Protein AF-A0A4T0BDP3-F1 (afdb_monomer_lite)

Organism: Aureobasidium pullulans (NCBI:txid5580)

Radius of gyration: 16.74 Å; chains: 1; bounding box: 42×41×44 Å

Foldseek 3Di:
DPPQLLDPVPPQPPAPQSVVLVLLVVLLVVLQVCVVVVHDPCLALHDLFCVLLVPLDDDDPPDSSHQLSSLSVVLNVQVLADSLLSNLLSLQSSLVSQCSNPVDPVSVVLHQPQLDADPLSRNAHARSSLSSDSFNLVSSVRRVDPDRHNLVRLFSSFKDLVPVDDPVQQWDQDPVRGTHGHPVSSVSSSDSVSIEGEPVSCVVDPPCPPRGHYD

InterPro domains:
  IPR021833 Protein of unknown function DUF3425 [PF11905] (96-199)

Sequence (215 aa):
MVQTAWMAEYEIPESPSRWASASFIGIRHRARLMIANEAPLESIIGPTSLHRLLDDRVRDPDLQWNVSDWAQDFMSNFPRMNISDKVACWAILWKVLRWQTFQSRATFEQVPGWCRPSPSEMFCPHMPIIICLAWPKLRRFFVEQASNADWVQAVMGSISVSWPYGEETVFKTEANGALAMSDAFEAWINDGSNWSLSAASARAMIGIEGRARVR

Structure (mmCIF, N/CA/C/O backbone):
data_AF-A0A4T0BDP3-F1
#
_entry.id   AF-A0A4T0BDP3-F1
#
loop_
_atom_site.group_PDB
_atom_site.id
_atom_site.type_symbol
_atom_site.label_atom_id
_atom_site.label_alt_id
_atom_site.label_comp_id
_atom_site.label_asym_id
_atom_site.label_entity_id
_atom_site.label_seq_id
_atom_site.pdbx_PDB_ins_code
_atom_site.Cartn_x
_atom_site.Cartn_y
_atom_site.Cartn_z
_atom_site.occupancy
_atom_site.B_iso_or_equiv
_atom_site.auth_seq_id
_atom_site.auth_comp_id
_atom_site.auth_asym_id
_atom_site.auth_atom_id
_atom_site.pdbx_PDB_model_num
ATOM 1 N N . MET A 1 1 ? 8.046 -24.898 7.102 1.00 33.62 1 MET A N 1
ATOM 2 C CA . MET A 1 1 ? 8.711 -23.583 7.192 1.00 33.62 1 MET A CA 1
ATOM 3 C C . MET A 1 1 ? 8.900 -23.086 5.764 1.00 33.62 1 MET A C 1
ATOM 5 O O . MET A 1 1 ? 9.788 -23.573 5.080 1.00 33.62 1 MET A O 1
ATOM 9 N N . VAL A 1 2 ? 7.992 -22.253 5.244 1.00 32.88 2 VAL A N 1
ATOM 10 C CA . VAL A 1 2 ? 8.165 -21.678 3.898 1.00 32.88 2 VAL A CA 1
ATOM 11 C C . VAL A 1 2 ? 9.148 -20.529 4.063 1.00 32.88 2 VAL A C 1
ATOM 13 O O . VAL A 1 2 ? 8.768 -19.436 4.471 1.00 32.88 2 VAL A O 1
ATOM 16 N N . GLN A 1 3 ? 10.431 -20.816 3.853 1.00 36.06 3 GLN A N 1
ATOM 17 C CA . GLN A 1 3 ? 11.479 -19.807 3.841 1.00 36.06 3 GLN A CA 1
ATOM 18 C C . GLN A 1 3 ? 11.089 -18.757 2.805 1.00 36.06 3 GLN A C 1
ATOM 20 O O . GLN A 1 3 ? 10.974 -19.042 1.613 1.00 36.06 3 GLN A O 1
ATOM 25 N N . THR A 1 4 ? 10.790 -17.549 3.268 1.00 43.88 4 THR A N 1
ATOM 26 C CA . THR A 1 4 ? 10.399 -16.470 2.379 1.00 43.88 4 THR A CA 1
ATOM 27 C C . THR A 1 4 ? 11.605 -15.965 1.614 1.00 43.88 4 THR A C 1
ATOM 29 O O . THR A 1 4 ? 12.267 -15.040 2.067 1.00 43.88 4 THR A O 1
ATOM 32 N N . ALA A 1 5 ? 11.828 -16.544 0.432 1.00 41.41 5 ALA A N 1
ATOM 33 C CA . ALA A 1 5 ? 12.779 -16.100 -0.593 1.00 41.41 5 ALA A CA 1
ATOM 34 C C . ALA A 1 5 ? 12.513 -14.666 -1.119 1.00 41.41 5 ALA A C 1
ATOM 36 O O . ALA A 1 5 ? 13.229 -14.161 -1.970 1.00 41.41 5 ALA A O 1
ATOM 37 N N . TRP A 1 6 ? 11.500 -13.992 -0.571 1.00 50.38 6 TRP A N 1
ATOM 38 C CA . TRP A 1 6 ? 10.974 -12.690 -0.976 1.00 50.38 6 TRP A CA 1
ATOM 39 C C . TRP A 1 6 ? 11.913 -11.508 -0.799 1.00 50.38 6 TRP A C 1
ATOM 41 O O . TRP A 1 6 ? 11.739 -10.485 -1.444 1.00 50.38 6 TRP A O 1
ATOM 51 N N . MET A 1 7 ? 12.857 -11.604 0.125 1.00 50.94 7 MET A N 1
ATOM 52 C CA . MET A 1 7 ? 13.776 -10.518 0.412 1.00 50.94 7 MET A CA 1
ATOM 53 C C . MET A 1 7 ? 15.107 -11.154 0.712 1.00 50.94 7 MET A C 1
ATOM 55 O O . MET A 1 7 ? 15.456 -11.424 1.857 1.00 50.94 7 MET A O 1
ATOM 59 N N . ALA A 1 8 ? 15.825 -11.430 -0.360 1.00 45.53 8 ALA A N 1
ATOM 60 C CA . ALA A 1 8 ? 17.257 -11.382 -0.295 1.00 45.53 8 ALA A CA 1
ATOM 61 C C . ALA A 1 8 ? 17.584 -10.032 0.401 1.00 45.53 8 ALA A C 1
ATOM 63 O O . ALA A 1 8 ? 17.286 -8.983 -0.164 1.00 45.53 8 ALA A O 1
ATOM 64 N N . GLU A 1 9 ? 18.118 -10.035 1.632 1.00 46.19 9 GLU A N 1
ATOM 65 C CA . GLU A 1 9 ? 18.646 -8.842 2.338 1.00 46.19 9 GLU A CA 1
ATOM 66 C C . GLU A 1 9 ? 19.905 -8.298 1.629 1.00 46.19 9 GLU A C 1
ATOM 68 O O . GLU A 1 9 ? 20.882 -7.885 2.243 1.00 46.19 9 GLU A O 1
ATOM 73 N N . TYR A 1 10 ? 19.909 -8.367 0.304 1.00 48.28 10 TYR A N 1
ATOM 74 C CA . TYR A 1 10 ? 20.954 -7.884 -0.560 1.00 48.28 10 TYR A CA 1
ATOM 75 C C . TYR A 1 10 ? 20.731 -6.386 -0.683 1.00 48.28 10 TYR A C 1
ATOM 77 O O . TYR A 1 10 ? 19.597 -5.933 -0.859 1.00 48.28 10 TYR A O 1
ATOM 85 N N . GLU A 1 11 ? 21.828 -5.659 -0.492 1.00 55.28 11 GLU A N 1
ATOM 86 C CA . GLU A 1 11 ? 21.990 -4.213 -0.597 1.00 55.28 11 GLU A CA 1
ATOM 87 C C . GLU A 1 11 ? 20.846 -3.566 -1.375 1.00 55.28 11 GLU A C 1
ATOM 89 O O . GLU A 1 11 ? 20.749 -3.738 -2.590 1.00 55.28 11 GLU A O 1
ATOM 94 N N . ILE A 1 12 ? 19.952 -2.850 -0.673 1.00 59.84 12 ILE A N 1
ATOM 95 C CA . ILE A 1 12 ? 18.947 -2.026 -1.349 1.00 59.84 12 ILE A CA 1
ATOM 96 C C . ILE A 1 12 ? 19.743 -1.124 -2.293 1.00 59.84 12 ILE A C 1
ATOM 98 O O . ILE A 1 12 ? 20.520 -0.312 -1.774 1.00 59.84 12 ILE A O 1
ATOM 102 N N . PRO A 1 13 ? 19.596 -1.267 -3.624 1.00 61.31 13 PRO A N 1
ATOM 103 C CA . PRO A 1 13 ? 20.424 -0.520 -4.554 1.00 61.31 13 PRO A CA 1
ATOM 104 C C . PRO A 1 13 ? 20.310 0.971 -4.249 1.00 61.31 13 PRO A C 1
ATOM 106 O O . PRO A 1 13 ? 19.217 1.451 -3.924 1.00 61.31 13 PRO A O 1
ATOM 109 N N . GLU A 1 14 ? 21.427 1.698 -4.317 1.00 64.12 14 GLU A N 1
ATOM 110 C CA . GLU A 1 14 ? 21.389 3.155 -4.198 1.00 64.12 14 GLU A CA 1
ATOM 111 C C . GLU A 1 14 ? 20.485 3.702 -5.306 1.00 64.12 14 GLU A C 1
ATOM 113 O O . GLU A 1 14 ? 20.770 3.598 -6.496 1.00 64.12 14 GLU A O 1
ATOM 118 N N . SER A 1 15 ? 19.338 4.221 -4.891 1.00 68.94 15 SER A N 1
ATOM 119 C CA . SER A 1 15 ? 18.264 4.697 -5.750 1.00 68.94 15 SER A CA 1
ATOM 120 C C . SER A 1 15 ? 17.495 5.747 -4.965 1.00 68.94 15 SER A C 1
ATOM 122 O O . SER A 1 15 ? 17.329 5.592 -3.748 1.00 68.94 15 SER A O 1
ATOM 124 N N . PRO A 1 16 ? 16.955 6.790 -5.608 1.00 69.38 16 PRO A N 1
ATOM 125 C CA . PRO A 1 16 ? 16.153 7.746 -4.872 1.00 69.38 16 PRO A CA 1
ATOM 126 C C . PRO A 1 16 ? 14.872 7.117 -4.285 1.00 69.38 16 PRO A C 1
ATOM 128 O O . PRO A 1 16 ? 14.374 7.624 -3.294 1.00 69.38 16 PRO A O 1
ATOM 131 N N . SER A 1 17 ? 14.392 5.963 -4.778 1.00 72.75 17 SER A N 1
ATOM 132 C CA . SER A 1 17 ? 13.278 5.209 -4.164 1.00 72.75 17 SER A CA 1
ATOM 133 C C . SER A 1 17 ? 13.682 4.360 -2.940 1.00 72.75 17 SER A C 1
ATOM 135 O O . SER A 1 17 ? 12.845 3.662 -2.352 1.00 72.75 17 SER A O 1
ATOM 137 N N . ARG A 1 18 ? 14.961 4.377 -2.531 1.00 78.94 18 ARG A N 1
ATOM 138 C CA . ARG A 1 18 ? 15.491 3.569 -1.417 1.00 78.94 18 ARG A CA 1
ATOM 139 C C . ARG A 1 18 ? 14.793 3.852 -0.092 1.00 78.94 18 ARG A C 1
ATOM 141 O O . ARG A 1 18 ? 14.579 2.911 0.671 1.00 78.94 18 ARG A O 1
ATOM 148 N N . TRP A 1 19 ? 14.395 5.101 0.163 1.00 84.56 19 TRP A N 1
ATOM 149 C CA . TRP A 1 19 ? 13.696 5.490 1.396 1.00 84.56 19 TRP A CA 1
ATOM 150 C C . TRP A 1 19 ? 12.438 4.645 1.629 1.00 84.56 19 TRP A C 1
ATOM 152 O O . TRP A 1 19 ? 12.179 4.206 2.748 1.00 84.56 19 TRP A O 1
ATOM 162 N N . ALA A 1 20 ? 11.687 4.359 0.563 1.00 85.25 20 ALA A N 1
ATOM 163 C CA . ALA A 1 20 ? 10.431 3.636 0.653 1.00 85.25 20 ALA A CA 1
ATOM 164 C C . ALA A 1 20 ? 10.679 2.155 0.958 1.00 85.25 20 ALA A C 1
ATOM 166 O O . ALA A 1 20 ? 10.060 1.589 1.858 1.00 85.25 20 ALA A O 1
ATOM 167 N N . SER A 1 21 ? 11.657 1.547 0.276 1.00 84.50 21 SER A N 1
ATOM 168 C CA . SER A 1 21 ? 12.080 0.172 0.567 1.00 84.50 21 SER A CA 1
ATOM 169 C C . SER A 1 21 ? 12.620 0.035 1.989 1.00 84.50 21 SER A C 1
ATOM 171 O O . SER A 1 21 ? 12.205 -0.869 2.705 1.00 84.50 21 SER A O 1
ATOM 173 N N . ALA A 1 22 ? 13.486 0.949 2.434 1.00 84.56 22 ALA A N 1
ATOM 174 C CA . ALA A 1 22 ? 14.017 0.945 3.796 1.00 84.56 22 ALA A CA 1
ATOM 175 C C . ALA A 1 22 ? 12.897 1.065 4.844 1.00 84.56 22 ALA A C 1
ATOM 177 O O . ALA A 1 22 ? 12.877 0.303 5.810 1.00 84.56 22 ALA A O 1
ATOM 178 N N . SER A 1 23 ? 11.926 1.955 4.612 1.00 87.25 23 SER A N 1
ATOM 179 C CA . SER A 1 23 ? 10.749 2.124 5.471 1.00 87.25 23 SER A CA 1
ATOM 180 C C . SER A 1 23 ? 9.911 0.839 5.567 1.00 87.25 23 SER A C 1
ATOM 182 O O . SER A 1 23 ? 9.600 0.383 6.668 1.00 87.25 23 SER A O 1
ATOM 184 N N . PHE A 1 24 ? 9.621 0.194 4.430 1.00 87.25 24 PHE A N 1
ATOM 185 C CA . PHE A 1 24 ? 8.875 -1.069 4.377 1.00 87.25 24 PHE A CA 1
ATOM 186 C C . PHE A 1 24 ? 9.598 -2.221 5.094 1.00 87.25 24 PHE A C 1
ATOM 188 O O . PHE A 1 24 ? 8.990 -2.979 5.854 1.00 87.25 24 PHE A O 1
ATOM 195 N N . ILE A 1 25 ? 10.910 -2.361 4.878 1.00 86.19 25 ILE A N 1
ATOM 196 C CA . ILE A 1 25 ? 11.715 -3.383 5.560 1.00 86.19 25 ILE A CA 1
ATOM 197 C C . ILE A 1 25 ? 11.721 -3.125 7.069 1.00 86.19 25 ILE A C 1
ATOM 199 O O . ILE A 1 25 ? 11.532 -4.065 7.842 1.00 86.19 25 ILE A O 1
ATOM 203 N N . GLY A 1 26 ? 11.882 -1.864 7.480 1.00 88.69 26 GLY A N 1
ATOM 204 C CA . GLY A 1 26 ? 11.906 -1.455 8.881 1.00 88.69 26 GLY A CA 1
ATOM 205 C C . GLY A 1 26 ? 10.634 -1.849 9.630 1.00 88.69 26 GLY A C 1
ATOM 206 O O . GLY A 1 26 ? 10.717 -2.528 10.656 1.00 88.69 26 GLY A O 1
ATOM 207 N N . ILE A 1 27 ? 9.455 -1.510 9.095 1.00 91.19 27 ILE A N 1
ATOM 208 C CA . ILE A 1 27 ? 8.187 -1.864 9.751 1.00 91.19 27 ILE A CA 1
ATOM 209 C C . ILE A 1 27 ? 7.960 -3.377 9.792 1.00 91.19 27 ILE A C 1
ATOM 211 O O . ILE A 1 27 ? 7.529 -3.910 10.813 1.00 91.19 27 ILE A O 1
ATOM 215 N N . ARG A 1 28 ? 8.304 -4.100 8.720 1.00 89.31 28 ARG A N 1
ATOM 216 C CA . ARG A 1 28 ? 8.172 -5.563 8.664 1.00 89.31 28 ARG A CA 1
ATOM 217 C C . ARG A 1 28 ? 9.083 -6.240 9.684 1.00 89.31 28 ARG A C 1
ATOM 219 O O . ARG A 1 28 ? 8.659 -7.182 10.351 1.00 89.31 28 ARG A O 1
ATOM 226 N N . HIS A 1 29 ? 10.326 -5.776 9.803 1.00 89.00 29 HIS A N 1
ATOM 227 C CA . HIS A 1 29 ? 11.276 -6.280 10.789 1.00 89.00 29 HIS A CA 1
ATOM 228 C C . HIS A 1 29 ? 10.771 -6.022 12.212 1.00 89.00 29 HIS A C 1
ATOM 230 O O . HIS A 1 29 ? 10.667 -6.961 12.999 1.00 89.00 29 HIS A O 1
ATOM 236 N N . ARG A 1 30 ? 10.350 -4.786 12.509 1.00 91.56 30 ARG A N 1
ATOM 237 C CA . ARG A 1 30 ? 9.749 -4.420 13.799 1.00 91.56 30 ARG A CA 1
ATOM 238 C C . ARG A 1 30 ? 8.548 -5.301 14.142 1.00 91.56 30 ARG A C 1
ATOM 240 O O . ARG A 1 30 ? 8.520 -5.881 15.222 1.00 91.56 30 ARG A O 1
ATOM 247 N N . ALA A 1 31 ? 7.592 -5.449 13.227 1.00 91.69 31 ALA A N 1
ATOM 248 C CA . ALA A 1 31 ? 6.392 -6.250 13.456 1.00 91.69 31 ALA A CA 1
ATOM 249 C C . ALA A 1 31 ? 6.729 -7.718 13.776 1.00 91.69 31 ALA A C 1
ATOM 251 O O . ALA A 1 31 ? 6.125 -8.322 14.659 1.00 91.69 31 ALA A O 1
ATOM 252 N N . ARG A 1 32 ? 7.741 -8.289 13.113 1.00 90.25 32 ARG A N 1
ATOM 253 C CA . ARG A 1 32 ? 8.210 -9.656 13.393 1.00 90.25 32 ARG A CA 1
ATOM 254 C C . ARG A 1 32 ? 8.942 -9.787 14.720 1.00 90.25 32 ARG A C 1
ATOM 256 O O . ARG A 1 32 ? 8.752 -10.792 15.397 1.00 90.25 32 ARG A O 1
ATOM 263 N N . LEU A 1 33 ? 9.733 -8.788 15.111 1.00 91.12 33 LEU A N 1
ATOM 264 C CA . LEU A 1 33 ? 10.323 -8.746 16.451 1.00 91.12 33 LEU A CA 1
ATOM 265 C C . LEU A 1 33 ? 9.238 -8.695 17.529 1.00 91.12 33 LEU A C 1
ATOM 267 O O . LEU A 1 33 ? 9.346 -9.375 18.541 1.00 91.12 33 LEU A O 1
ATOM 271 N N . MET A 1 34 ? 8.170 -7.931 17.305 1.00 93.31 34 MET A N 1
ATOM 272 C CA . MET A 1 34 ? 7.044 -7.872 18.235 1.00 93.31 34 MET A CA 1
ATOM 273 C C . MET A 1 34 ? 6.317 -9.219 18.351 1.00 93.31 34 MET A C 1
ATOM 275 O O . MET A 1 34 ? 5.988 -9.618 19.461 1.00 93.31 34 MET A O 1
ATOM 279 N N . ILE A 1 35 ? 6.146 -9.959 17.247 1.00 92.12 35 ILE A N 1
ATOM 280 C CA . ILE A 1 35 ? 5.634 -11.343 17.289 1.00 92.12 35 ILE A CA 1
ATOM 281 C C . ILE A 1 35 ? 6.556 -12.247 18.107 1.00 92.12 35 ILE A C 1
ATOM 283 O O . ILE A 1 35 ? 6.076 -13.005 18.943 1.00 92.12 35 ILE A O 1
ATOM 287 N N . ALA A 1 36 ? 7.868 -12.176 17.867 1.00 92.38 36 ALA A N 1
ATOM 288 C CA . ALA A 1 36 ? 8.847 -12.998 18.577 1.00 92.38 36 ALA A CA 1
ATOM 289 C C . ALA A 1 36 ? 8.866 -12.720 20.090 1.00 92.38 36 ALA A C 1
ATOM 291 O O . ALA A 1 36 ? 9.173 -13.616 20.867 1.00 92.38 36 ALA A O 1
ATOM 292 N N . ASN A 1 37 ? 8.503 -11.500 20.492 1.00 94.12 37 ASN A N 1
ATOM 293 C CA . ASN A 1 37 ? 8.372 -11.077 21.885 1.00 94.12 37 ASN A CA 1
ATOM 294 C C . ASN A 1 37 ? 6.938 -11.212 22.433 1.00 94.12 37 ASN A C 1
ATOM 296 O O . ASN A 1 37 ? 6.627 -10.601 23.452 1.00 94.12 37 ASN A O 1
ATOM 300 N N . GLU A 1 38 ? 6.058 -11.951 21.748 1.00 94.06 38 GLU A N 1
ATOM 301 C CA . GLU A 1 38 ? 4.674 -12.214 22.174 1.00 94.06 38 GLU A CA 1
ATOM 302 C C . GLU A 1 38 ? 3.844 -10.942 22.437 1.00 94.06 38 GLU A C 1
ATOM 304 O O . GLU A 1 38 ? 2.929 -10.920 23.263 1.00 94.06 38 GLU A O 1
ATOM 309 N N . ALA A 1 39 ? 4.143 -9.856 21.719 1.00 92.88 39 ALA A N 1
ATOM 310 C CA . ALA A 1 39 ? 3.395 -8.615 21.849 1.00 92.88 39 ALA A CA 1
ATOM 311 C C . ALA A 1 39 ? 1.925 -8.800 21.408 1.00 92.88 39 ALA A C 1
ATOM 313 O O . ALA A 1 39 ? 1.640 -9.581 20.491 1.00 92.88 39 ALA A O 1
ATOM 314 N N . PRO A 1 40 ? 0.977 -8.045 21.995 1.00 91.62 40 PRO A N 1
ATOM 315 C CA . PRO A 1 40 ? -0.424 -8.098 21.591 1.00 91.62 40 PRO A CA 1
ATOM 316 C C . PRO A 1 40 ? -0.622 -7.790 20.102 1.00 91.62 40 PRO A C 1
ATOM 318 O O . PRO A 1 40 ? -0.021 -6.864 19.565 1.00 91.62 40 PRO A O 1
ATOM 321 N N . LEU A 1 41 ? -1.537 -8.504 19.440 1.00 88.00 41 LEU A N 1
ATOM 322 C CA . LEU A 1 41 ? -1.823 -8.323 18.009 1.00 88.00 41 LEU A CA 1
ATOM 323 C C . LEU A 1 41 ? -2.170 -6.870 17.640 1.00 88.00 41 LEU A C 1
ATOM 325 O O . LEU A 1 41 ? -1.770 -6.382 16.582 1.00 88.00 41 LEU A O 1
ATOM 329 N N . GLU A 1 42 ? -2.898 -6.185 18.519 1.00 87.50 42 GLU A N 1
ATOM 330 C CA . GLU A 1 42 ? -3.299 -4.790 18.345 1.00 87.50 42 GLU A CA 1
ATOM 331 C C . GLU A 1 42 ? -2.095 -3.845 18.250 1.00 87.50 42 GLU A C 1
ATOM 333 O O . GLU A 1 42 ? -2.087 -2.966 17.395 1.00 87.50 42 GLU A O 1
ATOM 338 N N . SER A 1 43 ? -1.030 -4.074 19.026 1.00 88.62 43 SER A N 1
ATOM 339 C CA . SER A 1 43 ? 0.182 -3.247 18.953 1.00 88.62 43 SER A CA 1
ATOM 340 C C . SER A 1 43 ? 1.034 -3.551 17.717 1.00 88.62 43 SER A C 1
ATOM 342 O O . SER A 1 43 ? 1.831 -2.719 17.298 1.00 88.62 43 SER A O 1
ATOM 344 N N . ILE A 1 44 ? 0.858 -4.724 17.100 1.00 90.75 44 ILE A N 1
ATOM 345 C CA . ILE A 1 44 ? 1.587 -5.124 15.889 1.00 90.75 44 ILE A CA 1
ATOM 346 C C . ILE A 1 44 ? 0.893 -4.571 14.645 1.00 90.75 44 ILE A C 1
ATOM 348 O O . ILE A 1 44 ? 1.542 -4.014 13.759 1.00 90.75 44 ILE A O 1
ATOM 352 N N . ILE A 1 45 ? -0.427 -4.736 14.550 1.00 89.06 45 ILE A N 1
ATOM 353 C CA . ILE A 1 45 ? -1.187 -4.397 13.341 1.00 89.06 45 ILE A CA 1
ATOM 354 C C . ILE A 1 45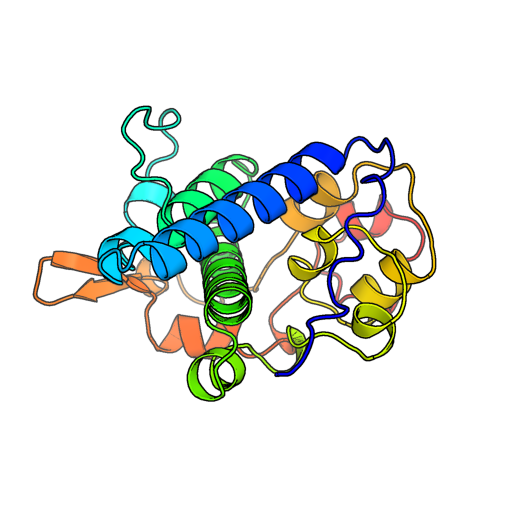 ? -1.831 -3.020 13.397 1.00 89.06 45 ILE A C 1
ATOM 356 O O . ILE A 1 45 ? -1.980 -2.389 12.349 1.00 89.06 45 ILE A O 1
ATOM 360 N N . GLY A 1 46 ? -2.153 -2.546 14.595 1.00 82.06 46 GLY A N 1
ATOM 361 C CA . GLY A 1 46 ? -2.797 -1.266 14.816 1.00 82.06 46 GLY A CA 1
ATOM 362 C C . GLY A 1 46 ? -4.294 -1.262 14.563 1.00 82.06 46 GLY A C 1
ATOM 363 O O . GLY A 1 46 ? -4.842 -2.199 13.966 1.00 82.06 46 GLY A O 1
ATOM 364 N N . PRO A 1 47 ? -4.956 -0.176 14.986 1.00 76.25 47 PRO A N 1
ATOM 365 C CA . PRO A 1 47 ? -6.363 0.032 14.714 1.00 76.25 47 PRO A CA 1
ATOM 366 C C . PRO A 1 47 ? -6.600 0.218 13.210 1.00 76.25 47 PRO A C 1
ATOM 368 O O . PRO A 1 47 ? -5.768 0.754 12.476 1.00 76.25 47 PRO A O 1
ATOM 371 N N . THR A 1 48 ? -7.781 -0.183 12.750 1.00 73.88 48 THR A N 1
ATOM 372 C CA . THR A 1 48 ? -8.276 0.069 11.384 1.00 73.88 48 THR A CA 1
ATOM 373 C C . THR A 1 48 ? -8.821 1.484 11.196 1.00 73.88 48 THR A C 1
ATOM 375 O O . THR A 1 48 ? -9.269 1.821 10.105 1.00 73.88 48 THR A O 1
ATOM 378 N N . SER A 1 49 ? -8.794 2.300 12.252 1.00 82.12 49 SER A N 1
ATOM 379 C CA . SER A 1 49 ? -9.249 3.685 12.223 1.00 82.12 49 SER A CA 1
ATOM 380 C C . SER A 1 49 ? -8.459 4.509 11.204 1.00 82.12 49 SER A C 1
ATOM 382 O O . SER A 1 49 ? -7.227 4.544 11.236 1.00 82.12 49 SER A O 1
ATOM 384 N N . LEU A 1 50 ? -9.189 5.197 10.326 1.00 83.69 50 LEU A N 1
ATOM 385 C CA . LEU A 1 50 ? -8.655 5.985 9.212 1.00 83.69 50 LEU A CA 1
ATOM 386 C C . LEU A 1 50 ? -8.654 7.487 9.473 1.00 83.69 50 LEU A C 1
ATOM 388 O O . LEU A 1 50 ? -8.376 8.265 8.562 1.00 83.69 50 LEU A O 1
ATOM 392 N N . HIS A 1 51 ? -8.949 7.913 10.703 1.00 80.12 51 HIS A N 1
ATOM 393 C CA . HIS A 1 51 ? -9.006 9.334 11.043 1.00 80.12 51 HIS A CA 1
ATOM 394 C C . HIS A 1 51 ? -7.718 10.088 10.681 1.00 80.12 51 HIS A C 1
ATOM 396 O O . HIS A 1 51 ? -7.802 11.249 10.295 1.00 80.12 51 HIS A O 1
ATOM 402 N N . ARG A 1 52 ? -6.541 9.446 10.728 1.00 79.44 52 ARG A N 1
ATOM 403 C CA . ARG A 1 52 ? -5.279 10.122 10.385 1.00 79.44 52 ARG A CA 1
ATOM 404 C C . ARG A 1 52 ? -5.097 10.332 8.886 1.00 79.44 52 ARG A C 1
ATOM 406 O O . ARG A 1 52 ? -4.421 11.271 8.504 1.00 79.44 52 ARG A O 1
ATOM 413 N N . LEU A 1 53 ? -5.699 9.505 8.028 1.00 83.31 53 LEU A N 1
ATOM 414 C CA . LEU A 1 53 ? -5.664 9.756 6.581 1.00 83.31 53 LEU A CA 1
ATOM 415 C C . LEU A 1 53 ? -6.437 11.023 6.195 1.00 83.31 53 LEU A C 1
ATOM 417 O O . LEU A 1 53 ? -6.187 11.569 5.123 1.00 83.31 53 LEU A O 1
ATOM 421 N N . LEU A 1 54 ? -7.360 11.472 7.054 1.00 81.06 54 LEU A N 1
ATOM 422 C CA . LEU A 1 54 ? -8.083 12.733 6.898 1.00 81.06 54 LEU A CA 1
ATOM 423 C C . LEU A 1 54 ? -7.333 13.938 7.478 1.00 81.06 54 LEU A C 1
ATOM 425 O O . LEU A 1 54 ? -7.656 15.069 7.121 1.00 81.06 54 LEU A O 1
ATOM 429 N N . ASP A 1 55 ? -6.375 13.718 8.380 1.00 74.69 55 ASP A N 1
ATOM 430 C CA . ASP A 1 55 ? -5.618 14.792 9.016 1.00 74.69 55 ASP A CA 1
ATOM 431 C C . ASP A 1 55 ? -4.243 14.924 8.351 1.00 74.69 55 ASP A C 1
ATOM 433 O O . ASP A 1 55 ? -3.304 14.191 8.651 1.00 74.69 55 ASP A O 1
ATOM 437 N N . ASP A 1 56 ? -4.115 15.883 7.432 1.00 62.44 56 ASP A N 1
ATOM 438 C CA . ASP A 1 56 ? -2.846 16.195 6.758 1.00 62.44 56 ASP A CA 1
ATOM 439 C C . ASP A 1 56 ? -1.814 16.868 7.701 1.00 62.44 56 ASP A C 1
ATOM 441 O O . ASP A 1 56 ? -0.750 17.316 7.255 1.00 62.44 56 ASP A O 1
ATOM 445 N N . ARG A 1 57 ? -2.100 17.003 9.005 1.00 54.50 57 ARG A N 1
ATOM 446 C CA . ARG A 1 57 ? -1.193 17.647 9.963 1.00 54.50 57 ARG A CA 1
ATOM 447 C C . ARG A 1 57 ? -0.064 16.704 10.384 1.00 54.50 57 ARG A C 1
ATOM 449 O O . ARG A 1 57 ? -0.274 15.530 10.646 1.00 54.50 57 ARG A O 1
ATOM 456 N N . VAL A 1 58 ? 1.135 17.297 10.414 1.00 54.03 58 VAL A N 1
ATOM 457 C CA . VAL A 1 58 ? 2.436 16.869 10.971 1.00 54.03 58 VAL A CA 1
ATOM 458 C C . VAL A 1 58 ? 2.510 15.430 11.495 1.00 54.03 58 VAL A C 1
ATOM 460 O O . VAL A 1 58 ? 1.778 15.058 12.406 1.00 54.03 58 VAL A O 1
ATOM 463 N N . ARG A 1 59 ? 3.505 14.672 10.999 1.00 61.62 59 ARG A N 1
ATOM 464 C CA . ARG A 1 59 ? 3.907 13.359 11.535 1.00 61.62 59 ARG A CA 1
ATOM 465 C C . ARG A 1 59 ? 3.843 13.338 13.059 1.00 61.62 59 ARG A C 1
ATOM 467 O O . ARG A 1 59 ? 4.616 14.024 13.723 1.00 61.62 59 ARG A O 1
ATOM 474 N N . ASP A 1 60 ? 2.928 12.532 13.571 1.00 66.06 60 ASP A N 1
ATOM 475 C CA . ASP A 1 60 ? 2.742 12.340 15.002 1.00 66.06 60 ASP A CA 1
ATOM 476 C C . ASP A 1 60 ? 4.003 11.694 15.607 1.00 66.06 60 ASP A C 1
ATOM 478 O O . ASP A 1 60 ? 4.379 10.590 15.195 1.00 66.06 60 ASP A O 1
ATOM 482 N N . PRO A 1 61 ? 4.699 12.372 16.535 1.00 64.94 61 PRO A N 1
ATOM 483 C CA . PRO A 1 61 ? 5.889 11.820 17.168 1.00 64.94 61 PRO A CA 1
ATOM 484 C C . PRO A 1 61 ? 5.571 10.611 18.062 1.00 64.94 61 PRO A C 1
ATOM 486 O O . PRO A 1 61 ? 6.462 9.794 18.293 1.00 64.94 61 PRO A O 1
ATOM 489 N N . ASP A 1 62 ? 4.318 10.461 18.502 1.00 67.38 62 ASP A N 1
ATOM 490 C CA . ASP A 1 62 ? 3.869 9.426 19.436 1.00 67.38 62 ASP A CA 1
ATOM 491 C C . ASP A 1 62 ? 3.300 8.183 18.724 1.00 67.38 62 ASP A C 1
ATOM 493 O O . ASP A 1 62 ? 2.639 7.343 19.342 1.00 67.38 62 ASP A O 1
ATOM 497 N N . LEU A 1 63 ? 3.568 8.031 17.418 1.00 71.00 63 LEU A N 1
ATOM 498 C CA . LEU A 1 63 ? 3.189 6.839 16.660 1.00 71.00 63 LEU A CA 1
ATOM 499 C C . LEU A 1 63 ? 3.652 5.567 17.376 1.00 71.00 63 LEU A C 1
ATOM 501 O O . LEU A 1 63 ? 4.828 5.398 17.703 1.00 71.00 63 LEU A O 1
ATOM 505 N N . GLN A 1 64 ? 2.741 4.606 17.533 1.00 73.94 64 GLN A N 1
ATOM 506 C CA . GLN A 1 64 ? 3.097 3.298 18.089 1.00 73.94 64 GLN A CA 1
ATOM 507 C C . GLN A 1 64 ? 3.895 2.450 17.086 1.00 73.94 64 GLN A C 1
ATOM 509 O O . GLN A 1 64 ? 4.490 1.426 17.452 1.00 73.94 64 GLN A O 1
ATOM 514 N N . TRP A 1 65 ? 3.948 2.899 15.825 1.00 83.75 65 TRP A N 1
ATOM 515 C CA . TRP A 1 65 ? 4.649 2.252 14.717 1.00 83.75 65 TRP A CA 1
ATOM 516 C C . TRP A 1 65 ? 4.198 0.801 14.531 1.00 83.75 65 TRP A C 1
ATOM 518 O O . TRP A 1 65 ? 5.018 -0.110 14.388 1.00 83.75 65 TRP A O 1
ATOM 528 N N . ASN A 1 66 ? 2.882 0.597 14.571 1.00 90.06 66 ASN A N 1
ATOM 529 C CA . ASN A 1 66 ? 2.228 -0.624 14.114 1.00 90.06 66 ASN A CA 1
ATOM 530 C C . ASN A 1 66 ? 2.035 -0.585 12.578 1.00 90.06 66 ASN A C 1
ATOM 532 O O . ASN A 1 66 ? 2.314 0.423 11.924 1.00 90.06 66 ASN A O 1
ATOM 536 N N . VAL A 1 67 ? 1.581 -1.688 11.974 1.00 90.75 67 VAL A N 1
ATOM 537 C CA . VAL A 1 67 ? 1.438 -1.793 10.506 1.00 90.75 67 VAL A CA 1
ATOM 538 C C . VAL A 1 67 ? 0.453 -0.764 9.927 1.00 90.75 67 VAL A C 1
ATOM 540 O O . VAL A 1 67 ? 0.711 -0.224 8.851 1.00 90.75 67 VAL A O 1
ATOM 543 N N . SER A 1 68 ? -0.664 -0.491 10.608 1.00 89.94 68 SER A N 1
ATOM 544 C CA . SER A 1 68 ? -1.656 0.507 10.180 1.00 89.94 68 SER A CA 1
ATOM 545 C C . SER A 1 68 ? -1.088 1.921 10.219 1.00 89.94 68 SER A C 1
ATOM 547 O O . SER A 1 68 ? -1.154 2.626 9.214 1.00 89.94 68 SER A O 1
ATOM 549 N N . ASP A 1 69 ? -0.466 2.302 11.333 1.00 88.38 69 ASP A N 1
ATOM 550 C CA . ASP A 1 69 ? 0.175 3.601 11.542 1.00 88.38 69 ASP A CA 1
ATOM 551 C C . ASP A 1 69 ? 1.238 3.873 10.485 1.00 88.38 69 ASP A C 1
ATOM 553 O O . ASP A 1 69 ? 1.250 4.940 9.874 1.00 88.38 69 ASP A O 1
ATOM 557 N N . TRP A 1 70 ? 2.099 2.884 10.223 1.00 90.06 70 TRP A N 1
ATOM 558 C CA . TRP A 1 70 ? 3.102 2.984 9.171 1.00 90.06 70 TRP A CA 1
ATOM 559 C C . TRP A 1 70 ? 2.465 3.202 7.802 1.00 90.06 70 TRP A C 1
ATOM 561 O O . TRP A 1 70 ? 2.946 4.033 7.039 1.00 90.06 70 TRP A O 1
ATOM 571 N N . ALA A 1 71 ? 1.389 2.481 7.472 1.00 90.31 71 ALA A N 1
ATOM 572 C CA . ALA A 1 71 ? 0.739 2.639 6.176 1.00 90.31 71 ALA A CA 1
ATOM 573 C C . ALA A 1 71 ? 0.118 4.039 6.051 1.00 90.31 71 ALA A C 1
ATOM 575 O O . ALA A 1 71 ? 0.214 4.652 4.992 1.00 90.31 71 ALA A O 1
ATOM 576 N N . GLN A 1 72 ? -0.472 4.571 7.127 1.00 89.50 72 GLN A N 1
ATOM 577 C CA . GLN A 1 72 ? -1.024 5.930 7.147 1.00 89.50 72 GLN A CA 1
ATOM 578 C C . GLN A 1 72 ? 0.087 6.989 7.019 1.00 89.50 72 GLN A C 1
ATOM 580 O O . GLN A 1 72 ? -0.024 7.887 6.184 1.00 89.50 72 GLN A O 1
ATOM 585 N N . ASP A 1 73 ? 1.196 6.845 7.754 1.00 87.56 73 ASP A N 1
ATOM 586 C CA . ASP A 1 73 ? 2.377 7.714 7.625 1.00 87.56 73 ASP A CA 1
ATOM 587 C C . ASP A 1 73 ? 3.004 7.625 6.227 1.00 87.56 73 ASP A C 1
ATOM 589 O O . ASP A 1 73 ? 3.366 8.641 5.635 1.00 87.56 73 ASP A O 1
ATOM 593 N N . PHE A 1 74 ? 3.068 6.430 5.637 1.00 88.81 74 PHE A N 1
ATOM 594 C CA . PHE A 1 74 ? 3.565 6.243 4.279 1.00 88.81 74 PHE A CA 1
ATOM 595 C C . PHE A 1 74 ? 2.715 7.023 3.269 1.00 88.81 74 PHE A C 1
ATOM 597 O O . PHE A 1 74 ? 3.273 7.688 2.392 1.00 88.81 74 PHE A O 1
ATOM 604 N N . MET A 1 75 ? 1.386 7.015 3.426 1.00 89.69 75 MET A N 1
ATOM 605 C CA . MET A 1 75 ? 0.482 7.767 2.554 1.00 89.69 75 MET A CA 1
ATOM 606 C C . MET A 1 75 ? 0.587 9.291 2.720 1.00 89.69 75 MET A C 1
ATOM 608 O O . MET A 1 75 ? 0.302 10.016 1.764 1.00 89.69 75 MET A O 1
ATOM 612 N N . SER A 1 76 ? 1.076 9.791 3.862 1.00 87.62 76 SER A N 1
ATOM 613 C CA . SER A 1 76 ? 1.320 11.231 4.070 1.00 87.62 76 SER A CA 1
ATOM 614 C C . SER A 1 76 ? 2.373 11.818 3.116 1.00 87.62 76 SER A C 1
ATOM 616 O O . SER A 1 76 ? 2.351 13.013 2.826 1.00 87.62 76 SER A O 1
ATOM 618 N N . ASN A 1 77 ? 3.247 10.980 2.537 1.00 86.88 77 ASN A N 1
ATOM 619 C CA . ASN A 1 77 ? 4.232 11.410 1.535 1.00 86.88 77 ASN A CA 1
ATOM 620 C C . ASN A 1 77 ? 3.594 11.826 0.192 1.00 86.88 77 ASN A C 1
ATOM 622 O O . ASN A 1 77 ? 4.296 12.346 -0.674 1.00 86.88 77 ASN A O 1
ATOM 626 N N . PHE A 1 78 ? 2.281 11.622 0.008 1.00 87.56 78 PHE A N 1
ATOM 627 C CA . PHE A 1 78 ? 1.554 11.907 -1.233 1.00 87.56 78 PHE A CA 1
ATOM 628 C C . PHE A 1 78 ? 0.382 12.883 -1.002 1.00 87.56 78 PHE A C 1
ATOM 630 O O . PHE A 1 78 ? -0.783 12.524 -1.198 1.00 87.56 78 PHE A O 1
ATOM 637 N N . PRO A 1 79 ? 0.647 14.146 -0.618 1.00 86.44 79 PRO A N 1
ATOM 638 C CA . PRO A 1 79 ? -0.396 15.085 -0.189 1.00 86.44 79 PRO A CA 1
ATOM 639 C C . PRO A 1 79 ? -1.400 15.453 -1.290 1.00 86.44 79 PRO A C 1
ATOM 641 O O . PRO A 1 79 ? -2.514 15.855 -0.990 1.00 86.44 79 PRO A O 1
ATOM 644 N N . ARG A 1 80 ? -1.025 15.300 -2.567 1.00 87.81 80 ARG A N 1
ATOM 645 C CA . ARG A 1 80 ? -1.877 15.629 -3.726 1.00 87.81 80 ARG A CA 1
ATOM 646 C C . ARG A 1 80 ? -2.805 14.491 -4.163 1.00 87.81 80 ARG A C 1
ATOM 648 O O . ARG A 1 80 ? -3.536 14.656 -5.133 1.00 87.81 80 ARG A O 1
ATOM 655 N N . MET A 1 81 ? -2.723 13.333 -3.515 1.00 88.88 81 MET A N 1
ATOM 656 C CA . MET A 1 81 ? -3.563 12.182 -3.831 1.00 88.88 81 MET A CA 1
ATOM 657 C C . MET A 1 81 ? -4.969 12.388 -3.249 1.00 88.88 81 MET A C 1
ATOM 659 O O . MET A 1 81 ? -5.091 12.837 -2.108 1.00 88.88 81 MET A O 1
ATOM 663 N N . ASN A 1 82 ? -6.015 12.052 -4.013 1.00 91.12 82 ASN A N 1
ATOM 664 C CA . ASN A 1 82 ? -7.398 12.116 -3.520 1.00 91.12 82 ASN A CA 1
ATOM 665 C C . ASN A 1 82 ? -7.578 11.177 -2.322 1.00 91.12 82 ASN A C 1
ATOM 667 O O . ASN A 1 82 ? -6.875 10.166 -2.221 1.00 91.12 82 ASN A O 1
ATOM 671 N N . ILE A 1 83 ? -8.539 11.454 -1.436 1.00 91.81 83 ILE A N 1
ATOM 672 C CA . ILE A 1 83 ? -8.685 10.644 -0.219 1.00 91.8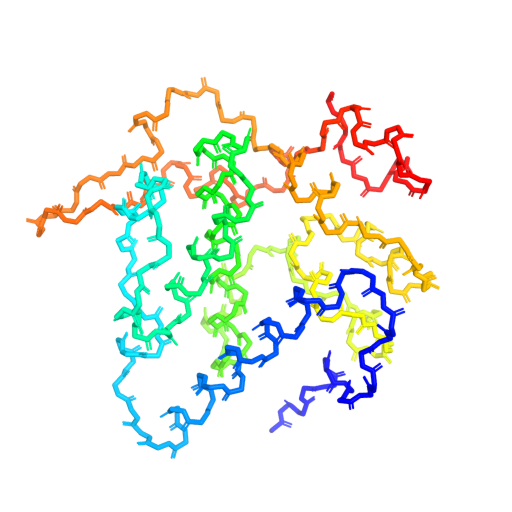1 83 ILE A CA 1
ATOM 673 C C . ILE A 1 83 ? -9.045 9.189 -0.529 1.00 91.81 83 ILE A C 1
ATOM 675 O O . ILE A 1 83 ? -8.501 8.281 0.092 1.00 91.81 83 ILE A O 1
ATOM 679 N N . SER A 1 84 ? -9.893 8.949 -1.532 1.00 94.06 84 SER A N 1
ATOM 680 C CA . SER A 1 84 ? -10.251 7.599 -1.978 1.00 94.06 84 SER A CA 1
ATOM 681 C C . SER A 1 84 ? -9.011 6.828 -2.437 1.00 94.06 84 SER A C 1
ATOM 683 O O . SER A 1 84 ? -8.760 5.712 -1.989 1.00 94.06 84 SER A O 1
ATOM 685 N N . ASP A 1 85 ? -8.171 7.456 -3.255 1.00 93.19 85 ASP A N 1
ATOM 686 C CA . ASP A 1 85 ? -6.921 6.876 -3.741 1.00 93.19 85 ASP A CA 1
ATOM 687 C C . ASP A 1 85 ? -5.934 6.611 -2.575 1.00 93.19 85 ASP A C 1
ATOM 689 O O . ASP A 1 85 ? -5.316 5.540 -2.524 1.00 93.19 85 ASP A O 1
ATOM 693 N N . LYS A 1 86 ? -5.853 7.524 -1.586 1.00 92.25 86 LYS A N 1
ATOM 694 C CA . LYS A 1 86 ? -5.038 7.352 -0.365 1.00 92.25 86 LYS A CA 1
ATOM 695 C C . LYS A 1 86 ? -5.508 6.156 0.467 1.00 92.25 86 LYS A C 1
ATOM 697 O O . LYS A 1 86 ? -4.692 5.306 0.830 1.00 92.25 86 LYS A O 1
ATOM 702 N N . VAL A 1 87 ? -6.809 6.073 0.750 1.00 93.56 87 VAL A N 1
ATOM 703 C CA . VAL A 1 87 ? -7.421 4.988 1.537 1.00 93.56 87 VAL A CA 1
ATOM 704 C C . VAL A 1 87 ? -7.267 3.647 0.826 1.00 93.56 87 VAL A C 1
ATOM 706 O O . VAL A 1 87 ? -6.931 2.650 1.465 1.00 93.56 87 VAL A O 1
ATOM 709 N N . ALA A 1 88 ? -7.432 3.612 -0.497 1.00 93.19 88 ALA A N 1
ATOM 710 C CA . ALA A 1 88 ? -7.213 2.404 -1.281 1.00 93.19 88 ALA A CA 1
ATOM 711 C C . ALA A 1 88 ? -5.768 1.902 -1.167 1.00 93.19 88 ALA A C 1
ATOM 713 O O . ALA A 1 88 ? -5.542 0.732 -0.856 1.00 93.19 88 ALA A O 1
ATOM 714 N N . CYS A 1 89 ? -4.783 2.781 -1.382 1.00 92.12 89 CYS A N 1
ATOM 715 C CA . CYS A 1 89 ? -3.371 2.420 -1.261 1.00 92.12 89 CYS A CA 1
ATOM 716 C C . CYS A 1 89 ? -3.031 1.958 0.161 1.00 92.12 89 CYS A C 1
ATOM 718 O O . CYS A 1 89 ? -2.406 0.909 0.320 1.00 92.12 89 CYS A O 1
ATOM 720 N N . TRP A 1 90 ? -3.501 2.676 1.189 1.00 92.81 90 TRP A N 1
ATOM 721 C CA . TRP A 1 90 ? -3.365 2.263 2.589 1.00 92.81 90 TRP A CA 1
ATOM 722 C C . TRP A 1 90 ? -3.898 0.842 2.816 1.00 92.81 90 TRP A C 1
ATOM 724 O O . TRP A 1 90 ? -3.180 -0.001 3.354 1.00 92.81 90 TRP A O 1
ATOM 734 N N . ALA A 1 91 ? -5.119 0.546 2.361 1.00 92.12 91 ALA A N 1
ATOM 735 C CA . ALA A 1 91 ? -5.768 -0.741 2.604 1.00 92.12 91 ALA A CA 1
ATOM 736 C C . ALA A 1 91 ? -4.980 -1.900 1.979 1.00 92.12 91 ALA A C 1
ATOM 738 O O . ALA A 1 91 ? -4.815 -2.957 2.594 1.00 92.12 91 ALA A O 1
ATOM 739 N N . ILE A 1 92 ? -4.452 -1.696 0.771 1.00 91.44 92 ILE A N 1
ATOM 740 C CA . ILE A 1 92 ? -3.610 -2.679 0.087 1.00 91.44 92 ILE A CA 1
ATOM 741 C C . ILE A 1 92 ? -2.281 -2.879 0.814 1.00 91.44 92 ILE A C 1
ATOM 743 O O . ILE A 1 92 ? -1.909 -4.022 1.092 1.00 91.44 92 ILE A O 1
ATOM 747 N N . LEU A 1 93 ? -1.589 -1.793 1.169 1.00 89.81 93 LEU A N 1
ATOM 748 C CA . LEU A 1 93 ? -0.330 -1.847 1.916 1.00 89.81 93 LEU A CA 1
ATOM 749 C C . LEU A 1 93 ? -0.498 -2.580 3.245 1.00 89.81 93 LEU A C 1
ATOM 751 O O . LEU A 1 93 ? 0.299 -3.456 3.583 1.00 89.81 93 LEU A O 1
ATOM 755 N N . TRP A 1 94 ? -1.570 -2.267 3.967 1.00 90.69 94 TRP A N 1
ATOM 756 C CA . TRP A 1 94 ? -1.904 -2.886 5.239 1.00 90.69 94 TRP A CA 1
ATOM 757 C C . TRP A 1 94 ? -2.179 -4.389 5.092 1.00 90.69 94 TRP A C 1
ATOM 759 O O . TRP A 1 94 ? -1.601 -5.189 5.830 1.00 90.69 94 TRP A O 1
ATOM 769 N N . LYS A 1 95 ? -2.978 -4.810 4.098 1.00 90.12 95 LYS A N 1
ATOM 770 C CA . LYS A 1 95 ? -3.234 -6.235 3.795 1.00 90.12 95 LYS A CA 1
ATOM 771 C C . LYS A 1 95 ? -1.947 -6.985 3.444 1.00 90.12 95 LYS A C 1
ATOM 773 O O . LYS A 1 95 ? -1.685 -8.064 3.982 1.00 90.12 95 LYS A O 1
ATOM 778 N N . VAL A 1 96 ? -1.119 -6.403 2.576 1.00 89.19 96 VAL A N 1
ATOM 779 C CA . VAL A 1 96 ? 0.162 -6.986 2.156 1.00 89.19 96 VAL A CA 1
ATOM 780 C C . VAL A 1 96 ? 1.118 -7.126 3.337 1.00 89.19 96 VAL A C 1
ATOM 782 O O . VAL A 1 96 ? 1.698 -8.198 3.518 1.00 89.19 96 VAL A O 1
ATOM 785 N N . LEU A 1 97 ? 1.275 -6.089 4.163 1.00 88.69 97 LEU A N 1
ATOM 786 C CA . LEU A 1 97 ? 2.156 -6.152 5.328 1.00 88.69 97 LEU A CA 1
ATOM 787 C C . LEU A 1 97 ? 1.650 -7.129 6.384 1.00 88.69 97 LEU A C 1
ATOM 789 O O . LEU A 1 97 ? 2.451 -7.889 6.920 1.00 88.69 97 LEU A O 1
ATOM 793 N N . ARG A 1 98 ? 0.338 -7.190 6.645 1.00 90.12 98 ARG A N 1
ATOM 794 C CA . ARG A 1 98 ? -0.250 -8.216 7.525 1.00 90.12 98 ARG A CA 1
ATOM 795 C C . ARG A 1 98 ? 0.106 -9.621 7.056 1.00 90.12 98 ARG A C 1
ATOM 797 O O . ARG A 1 98 ? 0.506 -10.463 7.863 1.00 90.12 98 ARG A O 1
ATOM 804 N N . TRP A 1 99 ? -0.006 -9.875 5.754 1.00 89.56 99 TRP A N 1
ATOM 805 C CA . TRP A 1 99 ? 0.411 -11.147 5.179 1.00 89.56 99 TRP A CA 1
ATOM 806 C C . TRP A 1 99 ? 1.920 -11.382 5.313 1.00 89.56 99 TRP A C 1
ATOM 808 O O . TRP A 1 99 ? 2.328 -12.448 5.769 1.00 89.56 99 TRP A O 1
ATOM 818 N N . GLN A 1 100 ? 2.757 -10.395 4.997 1.00 85.56 100 GLN A N 1
ATOM 819 C CA . GLN A 1 100 ? 4.215 -10.498 5.131 1.00 85.56 100 GLN A CA 1
ATOM 820 C C . GLN A 1 100 ? 4.670 -10.731 6.577 1.00 85.56 100 GLN A C 1
ATOM 822 O O . GLN A 1 100 ? 5.687 -11.392 6.801 1.00 85.56 100 GLN A O 1
ATOM 827 N N . THR A 1 101 ? 3.925 -10.213 7.546 1.00 87.06 101 THR A N 1
ATOM 828 C CA . THR A 1 101 ? 4.201 -10.333 8.976 1.00 87.06 101 THR A CA 1
ATOM 829 C C . THR A 1 101 ? 3.810 -11.710 9.520 1.00 87.06 101 THR A C 1
ATOM 831 O O . THR A 1 101 ? 4.665 -12.378 10.093 1.00 87.06 101 THR A O 1
ATOM 834 N N . PHE A 1 102 ? 2.573 -12.176 9.296 1.00 87.56 102 PHE A N 1
ATOM 835 C CA . PHE A 1 102 ? 2.080 -13.444 9.871 1.00 87.56 102 PHE A CA 1
ATOM 836 C C . PHE A 1 102 ? 2.259 -14.676 8.989 1.00 87.56 102 PHE A C 1
ATOM 838 O O . PHE A 1 102 ? 2.316 -15.789 9.501 1.00 87.56 102 PHE A O 1
ATOM 845 N N . GLN A 1 103 ? 2.281 -14.496 7.669 1.00 86.19 103 GLN A N 1
ATOM 846 C CA . GLN A 1 103 ? 2.481 -15.565 6.685 1.00 86.19 103 GLN A CA 1
ATOM 847 C C . GLN A 1 103 ? 1.509 -16.749 6.828 1.00 86.19 103 GLN A C 1
ATOM 849 O O . GLN A 1 103 ? 1.857 -17.893 6.539 1.00 86.19 103 GLN A O 1
ATOM 854 N N . SER A 1 104 ? 0.273 -16.479 7.256 1.00 88.44 104 SER A N 1
ATOM 855 C CA . SER A 1 104 ? -0.773 -17.489 7.384 1.00 88.44 104 SER A CA 1
ATOM 856 C C . SER A 1 104 ? -1.656 -17.529 6.139 1.00 88.44 104 SER A C 1
ATOM 858 O O . SER A 1 104 ? -1.734 -16.573 5.364 1.00 88.44 104 SER A O 1
ATOM 860 N N . ARG A 1 105 ? -2.369 -18.645 5.954 1.00 89.38 105 ARG A N 1
ATOM 861 C CA . ARG A 1 105 ? -3.356 -18.778 4.875 1.00 89.38 105 ARG A CA 1
ATOM 862 C C . ARG A 1 105 ? -4.432 -17.691 4.959 1.00 89.38 105 ARG A C 1
ATOM 864 O O . ARG A 1 105 ? -4.751 -17.080 3.948 1.00 89.38 105 ARG A O 1
ATOM 871 N N . ALA A 1 106 ? -4.923 -17.413 6.167 1.00 89.75 106 ALA A N 1
ATOM 872 C CA . ALA A 1 106 ? -5.963 -16.416 6.395 1.00 89.75 106 ALA A CA 1
ATOM 873 C C . ALA A 1 106 ? -5.521 -15.003 5.978 1.00 89.75 106 ALA A C 1
ATOM 875 O O . ALA A 1 106 ? -6.286 -14.287 5.339 1.00 89.75 106 ALA A O 1
ATOM 876 N N . THR A 1 107 ? -4.283 -14.598 6.287 1.00 89.81 107 THR A N 1
ATOM 877 C CA . THR A 1 107 ? -3.787 -13.278 5.864 1.00 89.81 107 THR A CA 1
ATOM 878 C C . THR A 1 107 ? -3.453 -13.233 4.376 1.00 89.81 107 THR A C 1
ATOM 880 O O . THR A 1 107 ? -3.651 -12.199 3.748 1.00 89.81 107 THR A O 1
ATOM 883 N N . PHE A 1 108 ? -3.019 -14.348 3.780 1.00 89.88 108 PHE A N 1
ATOM 884 C CA . PHE A 1 108 ? -2.801 -14.442 2.334 1.00 89.88 108 PHE A CA 1
ATOM 885 C C . PHE A 1 108 ? -4.100 -14.323 1.527 1.00 89.88 108 PHE A C 1
ATOM 887 O O . PHE A 1 108 ? -4.133 -13.660 0.490 1.00 89.88 108 PHE A O 1
ATOM 894 N N . GLU A 1 109 ? -5.181 -14.943 2.000 1.00 91.69 109 GLU A N 1
ATOM 895 C CA . GLU A 1 109 ? -6.485 -14.908 1.331 1.00 91.69 109 GLU A CA 1
ATOM 896 C C . GLU A 1 109 ? -7.094 -13.496 1.311 1.00 91.69 109 GLU A C 1
ATOM 898 O O . GLU A 1 109 ? -7.792 -13.166 0.355 1.00 91.69 109 GLU A O 1
ATOM 903 N N . GLN A 1 110 ? -6.746 -12.637 2.279 1.00 89.69 110 GLN A N 1
ATOM 904 C CA . GLN A 1 110 ? -7.145 -11.221 2.313 1.00 89.69 110 GLN A CA 1
ATOM 905 C C . GLN A 1 110 ? -6.427 -10.351 1.270 1.00 89.69 110 GLN A C 1
ATOM 907 O O . GLN A 1 110 ? -6.909 -9.266 0.947 1.00 89.69 110 GLN A O 1
ATOM 912 N N . VAL A 1 111 ? -5.278 -10.789 0.742 1.00 90.44 111 VAL A N 1
ATOM 913 C CA . VAL A 1 111 ? -4.545 -10.044 -0.291 1.00 90.44 111 VAL A CA 1
ATOM 914 C C . VAL A 1 111 ? -5.227 -10.262 -1.647 1.00 90.44 111 VAL A C 1
ATOM 916 O O . VAL A 1 111 ? -5.357 -11.424 -2.071 1.00 90.44 111 VAL A O 1
ATOM 919 N N . PRO A 1 112 ? -5.617 -9.188 -2.367 1.00 91.19 112 PRO A N 1
ATOM 920 C CA . PRO A 1 112 ? -6.223 -9.311 -3.688 1.00 91.19 112 PRO A CA 1
ATOM 921 C C . PRO A 1 112 ? -5.339 -10.096 -4.651 1.00 91.19 112 PRO A C 1
ATOM 923 O O . PRO A 1 112 ? -4.115 -9.966 -4.631 1.00 91.19 112 PRO A O 1
ATOM 926 N N . GLY A 1 113 ? -5.945 -10.898 -5.529 1.00 89.31 113 GLY A N 1
ATOM 927 C CA . GLY A 1 113 ? -5.204 -11.787 -6.431 1.00 89.31 113 GLY A CA 1
ATOM 928 C C . GLY A 1 113 ? -4.148 -11.070 -7.281 1.00 89.31 113 GLY A C 1
ATOM 929 O O . GLY A 1 113 ? -3.063 -11.602 -7.486 1.00 89.31 113 GLY A O 1
ATOM 930 N N . TRP A 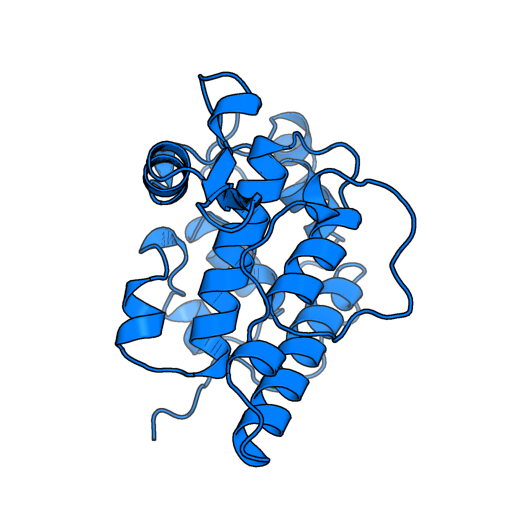1 114 ? -4.425 -9.837 -7.707 1.00 88.44 114 TRP A N 1
ATOM 931 C CA . TRP A 1 114 ? -3.504 -8.996 -8.480 1.00 88.44 114 TRP A CA 1
ATOM 932 C C . TRP A 1 114 ? -2.383 -8.358 -7.635 1.00 88.44 114 TRP A C 1
ATOM 934 O O . TRP A 1 114 ? -1.338 -8.001 -8.178 1.00 88.44 114 TRP A O 1
ATOM 944 N N . CYS A 1 115 ? -2.541 -8.251 -6.313 1.00 88.00 115 CYS A N 1
ATOM 945 C CA . CYS A 1 115 ? -1.466 -7.875 -5.384 1.00 88.00 115 CYS A CA 1
ATOM 946 C C . CYS A 1 115 ? -0.563 -9.045 -5.028 1.00 88.00 115 CYS A C 1
ATOM 948 O O . CYS A 1 115 ? 0.548 -8.835 -4.541 1.00 88.00 115 CYS A O 1
ATOM 950 N N . ARG A 1 116 ? -1.044 -10.279 -5.211 1.00 88.06 116 ARG A N 1
ATOM 951 C CA . ARG A 1 116 ? -0.245 -11.446 -4.868 1.00 88.06 116 ARG A CA 1
ATOM 952 C C . ARG A 1 116 ? 0.990 -11.464 -5.756 1.00 88.06 116 ARG A C 1
ATOM 954 O O . ARG A 1 116 ? 0.900 -11.233 -6.966 1.00 88.06 116 ARG A O 1
ATOM 961 N N . PRO A 1 117 ? 2.147 -11.707 -5.157 1.00 83.56 117 PRO A N 1
ATOM 962 C CA . PRO A 1 117 ? 3.372 -11.612 -5.903 1.00 83.56 117 PRO A CA 1
ATOM 963 C C . PRO A 1 117 ? 3.579 -12.815 -6.834 1.00 83.56 117 PRO A C 1
ATOM 965 O O . PRO A 1 117 ? 3.174 -13.946 -6.558 1.00 83.56 117 PRO A O 1
ATOM 968 N N . SER A 1 118 ? 4.196 -12.532 -7.971 1.00 83.44 118 SER A N 1
ATOM 969 C CA . SER A 1 118 ? 4.505 -13.453 -9.059 1.00 83.44 118 SER A CA 1
ATOM 970 C C . SER A 1 118 ? 5.740 -14.313 -8.762 1.00 83.44 118 SER A C 1
ATOM 972 O O . SER A 1 118 ? 6.541 -13.967 -7.893 1.00 83.44 118 SER A O 1
ATOM 974 N N . PRO A 1 119 ? 5.965 -15.407 -9.514 1.00 82.44 119 PRO A N 1
ATOM 975 C CA . PRO A 1 119 ? 7.182 -16.205 -9.372 1.00 82.44 119 PRO A CA 1
ATOM 976 C C . PRO A 1 119 ? 8.477 -15.399 -9.555 1.00 82.44 119 PRO A C 1
ATOM 978 O O . PRO A 1 119 ? 9.429 -15.613 -8.820 1.00 82.44 119 PRO A O 1
ATOM 981 N N . SER A 1 120 ? 8.531 -14.427 -10.474 1.00 79.62 120 SER A N 1
ATOM 982 C CA . SER A 1 120 ? 9.717 -13.564 -10.617 1.00 79.62 120 SER A CA 1
ATOM 983 C C . SER A 1 120 ? 9.985 -12.752 -9.350 1.00 79.62 120 SER A C 1
ATOM 985 O O . SER A 1 120 ? 11.124 -12.650 -8.916 1.00 79.62 120 SER A O 1
ATOM 987 N N . GLU A 1 121 ? 8.936 -12.251 -8.699 1.00 80.38 121 GLU A N 1
ATOM 988 C CA . GLU A 1 121 ? 9.063 -11.559 -7.412 1.00 80.38 121 GLU A CA 1
ATOM 989 C C . GLU A 1 121 ? 9.478 -12.529 -6.280 1.00 80.38 121 GLU A C 1
ATOM 991 O O . GLU A 1 121 ? 10.011 -12.089 -5.271 1.00 80.38 121 GLU A O 1
ATOM 996 N N . MET A 1 122 ? 9.266 -13.848 -6.413 1.00 79.69 122 MET A N 1
ATOM 997 C CA . MET A 1 122 ? 9.706 -14.845 -5.414 1.00 79.69 122 MET A CA 1
ATOM 998 C C . MET A 1 122 ? 11.192 -15.165 -5.490 1.00 79.69 122 MET A C 1
ATOM 1000 O O . MET A 1 122 ? 11.781 -15.535 -4.476 1.00 79.69 122 MET A O 1
ATOM 1004 N N . PHE A 1 123 ? 11.761 -15.124 -6.695 1.00 77.81 123 PHE A N 1
ATOM 1005 C CA . PHE A 1 123 ? 13.049 -15.757 -6.984 1.00 77.81 123 PHE A CA 1
ATOM 1006 C C . PHE A 1 123 ? 14.109 -14.792 -7.522 1.00 77.81 123 PHE A C 1
ATOM 1008 O O . PHE A 1 123 ? 15.285 -15.148 -7.542 1.00 77.81 123 PHE A O 1
ATOM 1015 N N . CYS A 1 124 ? 13.731 -13.586 -7.948 1.00 76.44 124 CYS A N 1
ATOM 1016 C CA . CYS A 1 124 ? 14.664 -12.586 -8.462 1.00 76.44 124 CYS A CA 1
ATOM 1017 C C . CYS A 1 124 ? 14.892 -11.473 -7.425 1.00 76.44 124 CYS A C 1
ATOM 1019 O O . CYS A 1 124 ? 13.916 -10.980 -6.853 1.00 76.44 124 CYS A O 1
ATOM 1021 N N . PRO A 1 125 ? 16.139 -11.023 -7.198 1.00 74.88 125 PRO A N 1
ATOM 1022 C CA . PRO A 1 125 ? 16.410 -9.840 -6.382 1.00 74.88 125 PRO A CA 1
ATOM 1023 C C . PRO A 1 125 ? 15.734 -8.589 -6.959 1.00 74.88 125 PRO A C 1
ATOM 1025 O O . PRO A 1 125 ? 15.825 -8.332 -8.156 1.00 74.88 125 PRO A O 1
ATOM 1028 N N . HIS A 1 126 ? 15.055 -7.813 -6.113 1.00 76.56 126 HIS A N 1
ATOM 1029 C CA . HIS A 1 126 ? 14.349 -6.589 -6.498 1.00 76.56 126 HIS A CA 1
ATOM 1030 C C . HIS A 1 126 ? 14.124 -5.681 -5.276 1.00 76.56 126 HIS A C 1
ATOM 1032 O O . HIS A 1 126 ? 14.271 -6.111 -4.132 1.00 76.56 126 HIS A O 1
ATOM 1038 N N . MET A 1 127 ? 13.737 -4.422 -5.504 1.00 76.81 127 MET A N 1
ATOM 1039 C CA . MET A 1 127 ? 13.386 -3.496 -4.419 1.00 76.81 127 MET A CA 1
ATOM 1040 C C . MET A 1 127 ? 12.071 -3.919 -3.740 1.00 76.81 127 MET A C 1
ATOM 1042 O O . MET A 1 127 ? 11.046 -3.934 -4.419 1.00 76.81 127 MET A O 1
ATOM 1046 N N . PRO A 1 128 ? 12.019 -4.169 -2.417 1.00 79.00 128 PRO A N 1
ATOM 1047 C CA . PRO A 1 128 ? 10.803 -4.672 -1.761 1.00 79.00 128 PRO A CA 1
ATOM 1048 C C . PRO A 1 128 ? 9.563 -3.786 -1.934 1.00 79.00 128 PRO A C 1
ATOM 1050 O O . PRO A 1 128 ? 8.438 -4.281 -1.923 1.00 79.00 128 PRO A O 1
ATOM 1053 N N . ILE A 1 129 ? 9.754 -2.477 -2.141 1.00 79.50 129 ILE A N 1
ATOM 1054 C CA . ILE A 1 129 ? 8.653 -1.528 -2.331 1.00 79.50 129 ILE A CA 1
ATOM 1055 C C . ILE A 1 129 ? 7.853 -1.748 -3.627 1.00 79.50 129 ILE A C 1
ATOM 1057 O O . ILE A 1 129 ? 6.761 -1.202 -3.759 1.00 79.50 129 ILE A O 1
ATOM 1061 N N . ILE A 1 130 ? 8.316 -2.573 -4.577 1.00 80.75 130 ILE A N 1
ATOM 1062 C CA . ILE A 1 130 ? 7.516 -2.878 -5.779 1.00 80.75 130 ILE A CA 1
ATOM 1063 C C . ILE A 1 130 ? 6.143 -3.460 -5.438 1.00 80.75 130 ILE A C 1
ATOM 1065 O O . ILE A 1 130 ? 5.218 -3.331 -6.235 1.00 80.75 130 ILE A O 1
ATOM 1069 N N . ILE A 1 131 ? 5.976 -4.060 -4.255 1.00 75.44 131 ILE A N 1
ATOM 1070 C CA . ILE A 1 131 ? 4.699 -4.642 -3.845 1.00 75.44 131 ILE A CA 1
ATOM 1071 C C . ILE A 1 131 ? 3.588 -3.599 -3.649 1.00 75.44 131 ILE A C 1
ATOM 1073 O O . ILE A 1 131 ? 2.410 -3.947 -3.655 1.00 75.44 131 ILE A O 1
ATOM 1077 N N . CYS A 1 132 ? 3.948 -2.317 -3.547 1.00 71.06 132 CYS A N 1
ATOM 1078 C CA . CYS A 1 132 ? 3.006 -1.199 -3.515 1.00 71.06 132 CYS A CA 1
ATOM 1079 C C . CYS A 1 132 ? 2.324 -0.955 -4.873 1.00 71.06 132 CYS A C 1
ATOM 1081 O O . CYS A 1 132 ? 1.330 -0.238 -4.948 1.00 71.06 132 CYS A O 1
ATOM 1083 N N . LEU A 1 133 ? 2.843 -1.532 -5.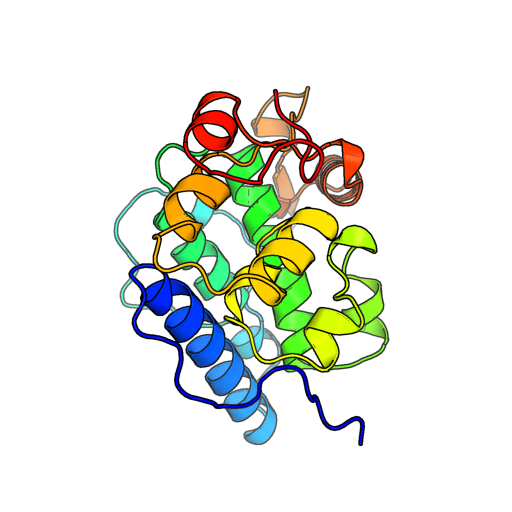960 1.00 79.38 133 LEU A N 1
ATOM 1084 C CA . LEU A 1 133 ? 2.301 -1.355 -7.301 1.00 79.38 133 LEU A CA 1
ATOM 1085 C C . LEU A 1 133 ? 1.141 -2.310 -7.566 1.00 79.38 133 LEU A C 1
ATOM 1087 O O . LEU A 1 133 ? 1.278 -3.531 -7.463 1.00 79.38 133 LEU A O 1
ATOM 1091 N N . ALA A 1 134 ? 0.019 -1.764 -8.030 1.00 74.25 134 ALA A N 1
ATOM 1092 C CA . ALA A 1 134 ? -1.178 -2.556 -8.277 1.00 74.25 134 ALA A CA 1
ATOM 1093 C C . ALA A 1 134 ? -1.083 -3.505 -9.483 1.00 74.25 134 ALA A C 1
ATOM 1095 O O . ALA A 1 134 ? -1.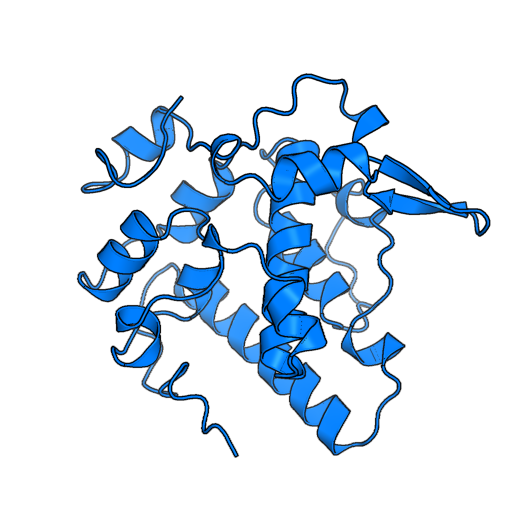777 -4.514 -9.540 1.00 74.25 134 ALA A O 1
ATOM 1096 N N . TRP A 1 135 ? -0.203 -3.244 -10.451 1.00 87.38 135 TRP A N 1
ATOM 1097 C CA . TRP A 1 135 ? -0.191 -4.004 -11.705 1.00 87.38 135 TRP A CA 1
ATOM 1098 C C . TRP A 1 135 ? 0.925 -5.058 -11.735 1.00 87.38 135 TRP A C 1
ATOM 1100 O O . TRP A 1 135 ? 2.097 -4.684 -11.809 1.00 87.38 135 TRP A O 1
ATOM 1110 N N . PRO A 1 136 ? 0.604 -6.371 -11.784 1.00 87.25 136 PRO A N 1
ATOM 1111 C CA . PRO A 1 136 ? 1.609 -7.437 -11.840 1.00 87.25 136 PRO A CA 1
ATOM 1112 C C . PRO A 1 136 ? 2.618 -7.286 -12.981 1.00 87.25 136 PRO A C 1
ATOM 1114 O O . PRO A 1 136 ? 3.803 -7.550 -12.807 1.00 87.25 136 PRO A O 1
ATOM 1117 N N . LYS A 1 137 ? 2.161 -6.836 -14.158 1.00 86.25 137 LYS A N 1
ATOM 1118 C CA . LYS A 1 137 ? 3.034 -6.614 -15.321 1.00 86.25 137 LYS A CA 1
ATOM 1119 C C . LYS A 1 137 ? 4.029 -5.481 -15.079 1.00 86.25 137 LYS A C 1
ATOM 1121 O O . LYS A 1 137 ? 5.173 -5.582 -15.511 1.00 86.25 137 LYS A O 1
ATOM 1126 N N . LEU A 1 138 ? 3.599 -4.423 -14.391 1.00 84.06 138 LEU A N 1
ATOM 1127 C CA . LEU A 1 138 ? 4.466 -3.312 -14.020 1.00 84.06 138 LEU A CA 1
ATOM 1128 C C . LEU A 1 138 ? 5.471 -3.738 -12.943 1.00 84.06 138 LEU A C 1
ATOM 1130 O O . LEU A 1 138 ? 6.654 -3.448 -13.079 1.00 84.06 138 LEU A O 1
ATOM 1134 N N . ARG A 1 139 ? 5.037 -4.503 -11.930 1.00 86.25 139 ARG A N 1
ATOM 1135 C CA . ARG A 1 139 ? 5.948 -5.085 -10.929 1.00 86.25 139 ARG A CA 1
ATOM 1136 C C . ARG A 1 139 ? 7.010 -5.957 -11.573 1.00 86.25 139 ARG A C 1
ATOM 1138 O O . ARG A 1 139 ? 8.191 -5.748 -11.335 1.00 86.25 139 ARG A O 1
ATOM 1145 N N . ARG A 1 140 ? 6.600 -6.876 -12.450 1.00 84.31 140 ARG A N 1
ATOM 1146 C CA . ARG A 1 140 ? 7.520 -7.738 -13.199 1.00 84.31 140 ARG A CA 1
ATOM 1147 C C . ARG A 1 140 ? 8.550 -6.929 -13.986 1.00 84.31 140 ARG A C 1
ATOM 1149 O O . ARG A 1 140 ? 9.724 -7.266 -13.952 1.00 84.31 140 ARG A O 1
ATOM 1156 N N . PHE A 1 141 ? 8.125 -5.853 -14.643 1.00 82.19 141 PHE A N 1
ATOM 1157 C CA . PHE A 1 141 ? 9.040 -4.959 -15.348 1.00 82.19 141 PHE A CA 1
ATOM 1158 C C . PHE A 1 141 ? 10.086 -4.339 -14.411 1.00 82.19 141 PHE A C 1
ATOM 1160 O O . PHE A 1 141 ? 11.263 -4.357 -14.748 1.00 82.19 141 PHE A O 1
ATOM 1167 N N . PHE A 1 142 ? 9.695 -3.876 -13.220 1.00 78.00 142 PHE A N 1
ATOM 1168 C CA . PHE A 1 142 ? 10.639 -3.350 -12.223 1.00 78.00 142 PHE A CA 1
ATOM 1169 C C . PHE A 1 142 ? 11.517 -4.421 -11.556 1.00 78.00 142 PHE A C 1
ATOM 1171 O O . PHE A 1 142 ? 12.587 -4.095 -11.053 1.00 78.00 142 PHE A O 1
ATOM 1178 N N . VAL A 1 143 ? 11.092 -5.688 -11.544 1.00 76.88 143 VAL A N 1
ATOM 1179 C CA . VAL A 1 143 ? 11.953 -6.816 -11.144 1.00 76.88 143 VAL A CA 1
ATOM 1180 C C . VAL A 1 143 ? 13.012 -7.090 -12.211 1.00 76.88 143 VAL A C 1
ATOM 1182 O O . VAL A 1 143 ? 14.170 -7.320 -11.888 1.00 76.88 143 VAL A O 1
ATOM 1185 N N . GLU A 1 144 ? 12.614 -7.089 -13.485 1.00 75.06 144 GLU A N 1
ATOM 1186 C CA . GLU A 1 144 ? 13.492 -7.424 -14.612 1.00 75.06 144 GLU A CA 1
ATOM 1187 C C . GLU A 1 144 ? 14.424 -6.266 -15.005 1.00 75.06 144 GLU A C 1
ATOM 1189 O O . GLU A 1 144 ? 15.515 -6.505 -15.521 1.00 75.06 144 GLU A O 1
ATOM 1194 N N . GLN A 1 145 ? 14.014 -5.018 -14.766 1.00 70.44 145 GLN A N 1
ATOM 1195 C CA . GLN A 1 145 ? 14.794 -3.820 -15.063 1.00 70.44 145 GLN A CA 1
ATOM 1196 C C . GLN A 1 145 ? 15.119 -3.062 -13.777 1.00 70.44 145 GLN A C 1
ATOM 1198 O O . GLN A 1 145 ? 14.257 -2.410 -13.187 1.00 70.44 145 GLN A O 1
ATOM 1203 N N . ALA A 1 146 ? 16.391 -3.102 -13.371 1.00 57.41 146 ALA A N 1
ATOM 1204 C CA . ALA A 1 146 ? 16.898 -2.240 -12.313 1.00 57.41 146 ALA A CA 1
ATOM 1205 C C . ALA A 1 146 ? 16.766 -0.772 -12.756 1.00 57.41 146 ALA A C 1
ATOM 1207 O O . ALA A 1 146 ? 17.469 -0.315 -13.657 1.00 57.41 146 ALA A O 1
ATOM 1208 N N . SER A 1 147 ? 15.822 -0.046 -12.155 1.00 58.34 147 SER A N 1
ATOM 1209 C CA . SER A 1 147 ? 15.612 1.375 -12.429 1.00 58.34 147 SER A CA 1
ATOM 1210 C C . SER A 1 147 ? 16.391 2.231 -11.435 1.00 58.34 147 SER A C 1
ATOM 1212 O O . SER A 1 147 ? 16.217 2.104 -10.224 1.00 58.34 147 SER A O 1
ATOM 1214 N N . ASN A 1 148 ? 17.195 3.158 -11.957 1.00 57.06 148 ASN A N 1
ATOM 1215 C CA . ASN A 1 148 ? 17.897 4.172 -11.163 1.00 57.06 148 ASN A CA 1
ATOM 1216 C C . ASN A 1 148 ? 17.020 5.410 -10.863 1.00 57.06 148 ASN A C 1
ATOM 1218 O O . ASN A 1 148 ? 17.511 6.386 -10.301 1.00 57.06 148 ASN A O 1
ATOM 1222 N N . ALA A 1 149 ? 15.741 5.412 -11.262 1.00 60.59 149 ALA A N 1
ATOM 1223 C CA . ALA A 1 149 ? 14.830 6.549 -11.102 1.00 60.59 149 ALA A CA 1
ATOM 1224 C C . ALA A 1 149 ? 13.948 6.433 -9.846 1.00 60.59 149 ALA A C 1
ATOM 1226 O O . ALA A 1 149 ? 13.581 5.324 -9.450 1.00 60.59 149 ALA A O 1
ATOM 1227 N N . ASP A 1 150 ? 13.539 7.579 -9.273 1.00 68.00 150 ASP A N 1
ATOM 1228 C CA . ASP A 1 150 ? 12.519 7.614 -8.211 1.00 68.00 150 ASP A CA 1
ATOM 1229 C C . ASP A 1 150 ? 11.113 7.341 -8.761 1.00 68.00 150 ASP A C 1
ATOM 1231 O O . ASP A 1 150 ? 10.283 8.241 -8.918 1.00 68.00 150 ASP A O 1
ATOM 1235 N N . TRP A 1 151 ? 10.830 6.091 -9.107 1.00 75.50 151 TRP A N 1
ATOM 1236 C CA . TRP A 1 151 ? 9.512 5.741 -9.621 1.00 75.50 151 TRP A CA 1
ATOM 1237 C C . TRP A 1 151 ? 8.453 5.747 -8.514 1.00 75.50 151 TRP A C 1
ATOM 1239 O O . TRP A 1 151 ? 7.283 5.940 -8.822 1.00 75.50 151 TRP A O 1
ATOM 1249 N N . VAL A 1 152 ? 8.817 5.575 -7.234 1.00 80.31 152 VAL A N 1
ATOM 1250 C CA . VAL A 1 152 ? 7.833 5.483 -6.139 1.00 80.31 152 VAL A CA 1
ATOM 1251 C C . VAL A 1 152 ? 6.983 6.745 -6.070 1.00 80.31 152 VAL A C 1
ATOM 1253 O O . VAL A 1 152 ? 5.758 6.642 -6.082 1.00 80.31 152 VAL A O 1
ATOM 1256 N N . GLN A 1 153 ? 7.604 7.927 -6.076 1.00 79.56 153 GLN A N 1
ATOM 1257 C CA . GLN A 1 153 ? 6.868 9.194 -6.057 1.00 79.56 153 GLN A CA 1
ATOM 1258 C C . GLN A 1 153 ? 5.983 9.372 -7.297 1.00 79.56 153 GLN A C 1
ATOM 1260 O O . GLN A 1 153 ? 4.801 9.701 -7.182 1.00 79.56 153 GLN A O 1
ATOM 1265 N N . ALA A 1 154 ? 6.534 9.095 -8.481 1.00 79.06 154 ALA A N 1
ATOM 1266 C CA . ALA A 1 154 ? 5.832 9.273 -9.747 1.00 79.06 154 ALA A CA 1
ATOM 1267 C C . ALA A 1 154 ? 4.657 8.298 -9.928 1.00 79.06 154 ALA A C 1
ATOM 1269 O O . ALA A 1 154 ? 3.596 8.705 -10.408 1.00 79.06 154 ALA A O 1
ATOM 1270 N N . VAL A 1 155 ? 4.832 7.024 -9.555 1.00 81.56 155 VAL A N 1
ATOM 1271 C CA . VAL A 1 155 ? 3.798 5.995 -9.686 1.00 81.56 155 VAL A CA 1
ATOM 1272 C C . VAL A 1 155 ? 2.761 6.147 -8.585 1.00 81.56 155 VAL A C 1
ATOM 1274 O O . VAL A 1 155 ? 1.592 6.351 -8.906 1.00 81.56 155 VAL A O 1
ATOM 1277 N N . MET A 1 156 ? 3.165 6.092 -7.311 1.00 84.44 156 MET A N 1
ATOM 1278 C CA . MET A 1 156 ? 2.225 6.097 -6.183 1.00 84.44 156 MET A CA 1
ATOM 1279 C C . MET A 1 156 ? 1.386 7.370 -6.174 1.00 84.44 156 MET A C 1
ATOM 1281 O O . MET A 1 156 ? 0.166 7.284 -6.098 1.00 84.44 156 MET A O 1
ATOM 1285 N N . GLY A 1 157 ? 2.011 8.537 -6.375 1.00 84.81 157 GLY A N 1
ATOM 1286 C CA . GLY A 1 157 ? 1.320 9.829 -6.443 1.00 84.81 157 GLY A CA 1
ATOM 1287 C C . GLY A 1 157 ? 0.356 9.987 -7.626 1.00 84.81 157 GLY A C 1
ATOM 1288 O O . GLY A 1 157 ? -0.298 11.019 -7.745 1.00 84.81 157 GLY A O 1
ATOM 1289 N N . SER A 1 158 ? 0.268 8.992 -8.509 1.00 87.88 158 SER A N 1
ATOM 1290 C CA . SER A 1 158 ? -0.570 9.014 -9.709 1.00 87.88 158 SER A CA 1
ATOM 1291 C C . SER A 1 158 ? -1.595 7.899 -9.794 1.00 87.88 158 SER A C 1
ATOM 1293 O O . SER A 1 158 ? -2.335 7.833 -10.780 1.00 87.88 158 SER A O 1
ATOM 1295 N N . ILE A 1 159 ? -1.618 7.024 -8.789 1.00 90.69 159 ILE A N 1
ATOM 1296 C CA . ILE A 1 159 ? -2.616 5.974 -8.680 1.00 90.69 159 ILE A CA 1
ATOM 1297 C C . ILE A 1 159 ? -3.991 6.620 -8.564 1.00 90.69 159 ILE A C 1
ATOM 1299 O O . ILE A 1 159 ? -4.177 7.593 -7.836 1.00 90.69 159 ILE A O 1
ATOM 1303 N N . SER A 1 160 ? -4.964 6.035 -9.256 1.00 92.06 160 SER A N 1
ATOM 1304 C CA . SER A 1 160 ? -6.354 6.263 -8.924 1.00 92.06 160 SER A CA 1
ATOM 1305 C C . SER A 1 160 ? -7.223 5.033 -9.060 1.00 92.06 160 SER A C 1
ATOM 1307 O O . SER A 1 160 ? -7.125 4.301 -10.046 1.00 92.06 160 SER A O 1
ATOM 1309 N N . VAL A 1 161 ? -8.123 4.860 -8.096 1.00 92.94 161 VAL A N 1
ATOM 1310 C CA . VAL A 1 161 ? -9.128 3.795 -8.075 1.00 92.94 161 VAL A CA 1
ATOM 1311 C C . VAL A 1 161 ? -10.439 4.188 -8.746 1.00 92.94 161 VAL A C 1
ATOM 1313 O O . VAL A 1 161 ? -11.356 3.378 -8.799 1.00 92.94 161 VAL A O 1
ATOM 1316 N N . SER A 1 162 ? -10.546 5.413 -9.278 1.00 91.12 162 SER A N 1
ATOM 1317 C CA . SER A 1 162 ? -11.726 5.892 -10.019 1.00 91.12 162 SER A CA 1
ATOM 1318 C C . SER A 1 162 ? -13.051 5.636 -9.288 1.00 91.12 162 SER A C 1
ATOM 1320 O O . SER A 1 162 ? -14.033 5.237 -9.910 1.00 91.12 162 SER A O 1
ATOM 1322 N N . TRP A 1 163 ? -13.060 5.829 -7.966 1.00 94.94 163 TRP A N 1
ATOM 1323 C CA . TRP A 1 163 ? -14.260 5.674 -7.148 1.00 94.94 163 TRP A CA 1
ATOM 1324 C C . TRP A 1 163 ? -15.357 6.619 -7.664 1.00 94.94 163 TRP A C 1
ATOM 1326 O O . TRP A 1 163 ? -15.131 7.829 -7.687 1.00 94.94 163 TRP A O 1
ATOM 1336 N N . PRO A 1 164 ? -16.504 6.098 -8.138 1.00 92.62 164 PRO A N 1
ATOM 1337 C CA . PRO A 1 164 ? -17.495 6.912 -8.840 1.00 92.62 164 PRO A CA 1
ATOM 1338 C C . PRO A 1 164 ? -18.471 7.613 -7.889 1.00 92.62 164 PRO A C 1
ATOM 1340 O O . PRO A 1 164 ? -19.292 8.413 -8.333 1.00 92.62 164 PRO A O 1
ATOM 1343 N N . TYR A 1 165 ? -18.406 7.291 -6.599 1.00 92.50 165 TYR A N 1
ATOM 1344 C CA . TYR A 1 165 ? -19.250 7.864 -5.560 1.00 92.50 165 TYR A CA 1
ATOM 1345 C C . TYR A 1 165 ? -18.474 8.944 -4.792 1.00 92.50 165 TYR A C 1
ATOM 1347 O O . TYR A 1 165 ? -17.256 9.064 -4.929 1.00 92.50 165 TYR A O 1
ATOM 1355 N N . GLY A 1 166 ? -19.170 9.753 -3.993 1.00 89.75 166 GLY A N 1
ATOM 1356 C CA . GLY A 1 166 ? -18.529 10.813 -3.214 1.00 89.75 166 GLY A CA 1
ATOM 1357 C C . GLY A 1 166 ? -17.558 10.270 -2.159 1.00 89.75 166 GLY A C 1
ATOM 1358 O O . GLY A 1 166 ? -17.655 9.115 -1.727 1.00 89.75 166 GLY A O 1
ATOM 1359 N N . GLU A 1 167 ? -16.595 11.096 -1.752 1.00 88.88 167 GLU A N 1
ATOM 1360 C CA . GLU A 1 167 ? -15.551 10.730 -0.785 1.00 88.88 167 GLU A CA 1
ATOM 1361 C C . GLU A 1 167 ? -16.126 10.309 0.578 1.00 88.88 167 GLU A C 1
ATOM 1363 O O . GLU A 1 167 ? -15.558 9.459 1.258 1.00 88.88 167 GLU A O 1
ATOM 1368 N N . GLU A 1 168 ? -17.299 10.819 0.949 1.00 88.44 168 GLU A N 1
ATOM 1369 C CA . GLU A 1 168 ? -18.030 10.440 2.158 1.00 88.44 168 GLU A CA 1
ATOM 1370 C C . GLU A 1 168 ? -18.416 8.954 2.192 1.00 88.44 168 GLU A C 1
ATOM 1372 O O . GLU A 1 168 ? -18.521 8.367 3.266 1.00 88.44 168 GLU A O 1
ATOM 1377 N N . THR A 1 169 ? -18.580 8.323 1.026 1.00 93.81 169 THR A N 1
ATOM 1378 C CA . THR A 1 169 ? -18.962 6.904 0.909 1.00 93.81 169 THR A CA 1
ATOM 1379 C C . THR A 1 169 ? -17.772 5.946 0.991 1.00 93.81 169 THR A C 1
ATOM 1381 O O . THR A 1 169 ? -17.956 4.727 1.060 1.00 93.81 169 THR A O 1
ATOM 1384 N N . VAL A 1 170 ? -16.545 6.478 1.011 1.00 94.81 170 VAL A N 1
ATOM 1385 C CA . VAL A 1 170 ? -15.319 5.701 1.259 1.00 94.81 170 VAL A CA 1
ATOM 1386 C C . VAL A 1 170 ? -15.311 5.155 2.685 1.00 94.81 170 VAL A C 1
ATOM 1388 O O . VAL A 1 170 ? -14.754 4.087 2.945 1.00 94.81 170 VAL A O 1
ATOM 1391 N N . PHE A 1 171 ? -15.959 5.867 3.606 1.00 93.75 171 PHE A N 1
ATOM 1392 C CA . PHE A 1 171 ? -15.911 5.581 5.028 1.00 93.75 171 PHE A CA 1
ATOM 1393 C C . PHE A 1 171 ? -17.252 5.099 5.580 1.00 93.75 171 PHE A C 1
ATOM 1395 O O . PHE A 1 171 ? -18.323 5.357 5.033 1.00 93.75 171 PHE A O 1
ATOM 1402 N N . LYS A 1 172 ? -17.178 4.408 6.714 1.00 92.56 172 LYS A N 1
ATOM 1403 C CA . LYS A 1 172 ? -18.297 4.110 7.603 1.00 92.56 172 LYS A CA 1
ATOM 1404 C C . LYS A 1 172 ? -17.881 4.422 9.037 1.00 92.56 172 LYS A C 1
ATOM 1406 O O . LYS A 1 172 ? -16.721 4.242 9.399 1.00 92.56 172 LYS A O 1
ATOM 1411 N N . THR A 1 173 ? -18.827 4.856 9.858 1.00 90.62 173 THR A N 1
ATOM 1412 C CA . THR A 1 173 ? -18.599 5.018 11.298 1.00 90.62 173 THR A CA 1
ATOM 1413 C C . THR A 1 173 ? -19.000 3.730 12.003 1.00 90.62 173 THR A C 1
ATOM 1415 O O . THR A 1 173 ? -20.135 3.271 11.865 1.00 90.62 173 THR A O 1
ATOM 1418 N N . GLU A 1 174 ? -18.073 3.126 12.736 1.00 88.44 174 GLU A N 1
ATOM 1419 C CA . GLU A 1 174 ? -18.347 1.946 13.553 1.00 88.44 174 GLU A CA 1
ATOM 1420 C C . GLU A 1 174 ? -19.118 2.308 14.833 1.00 88.44 174 GLU A C 1
ATOM 1422 O O . GLU A 1 174 ? -19.196 3.468 15.237 1.00 88.44 174 GLU A O 1
ATOM 1427 N N . ALA A 1 175 ? -19.682 1.303 15.512 1.00 87.50 175 ALA A N 1
ATOM 1428 C CA . ALA A 1 175 ? -20.467 1.507 16.736 1.00 87.50 175 ALA A CA 1
ATOM 1429 C C . ALA A 1 175 ? -19.668 2.168 17.879 1.00 87.50 175 ALA A C 1
ATOM 1431 O O . ALA A 1 175 ? -20.247 2.815 18.746 1.00 87.50 175 ALA A O 1
ATOM 1432 N N . ASN A 1 176 ? -18.341 2.020 17.871 1.00 84.00 176 ASN A N 1
ATOM 1433 C CA . ASN A 1 176 ? -17.412 2.653 18.811 1.00 84.00 176 ASN A CA 1
ATOM 1434 C C . ASN A 1 176 ? -17.014 4.092 18.403 1.00 84.00 176 ASN A C 1
ATOM 1436 O O . ASN A 1 176 ? -16.185 4.699 19.076 1.00 84.00 176 ASN A O 1
ATOM 1440 N N . GLY A 1 177 ? -17.564 4.627 17.307 1.00 83.94 177 GLY A N 1
ATOM 1441 C CA . GLY A 1 177 ? -17.239 5.949 16.771 1.00 83.94 177 GLY A CA 1
ATOM 1442 C C . GLY A 1 177 ? -15.994 6.001 15.879 1.00 83.94 177 GLY A C 1
ATOM 1443 O O . GLY A 1 177 ? -15.686 7.071 15.362 1.00 83.94 177 GLY A O 1
ATOM 1444 N N . ALA A 1 178 ? -15.289 4.883 15.670 1.00 85.44 178 ALA A N 1
ATOM 1445 C CA . ALA A 1 178 ? -14.118 4.838 14.802 1.00 85.44 178 ALA A CA 1
ATOM 1446 C C . ALA A 1 178 ? -14.511 4.951 13.323 1.00 85.44 178 ALA A C 1
ATOM 1448 O O . ALA A 1 178 ? -15.468 4.324 12.861 1.00 85.44 178 ALA A O 1
ATOM 1449 N N . LEU A 1 179 ? -13.737 5.724 12.562 1.00 87.50 179 LEU A N 1
ATOM 1450 C CA . LEU A 1 179 ? -13.878 5.807 11.115 1.00 87.50 179 LEU A CA 1
ATOM 1451 C C . LEU A 1 179 ? -13.190 4.618 10.441 1.00 87.50 179 LEU A C 1
ATOM 1453 O O . LEU A 1 179 ? -11.963 4.535 10.418 1.00 87.50 179 LEU A O 1
ATOM 1457 N N . ALA A 1 180 ? -13.978 3.719 9.865 1.00 90.19 180 ALA A N 1
ATOM 1458 C CA . ALA A 1 180 ? -13.507 2.563 9.116 1.00 90.19 180 ALA A CA 1
ATOM 1459 C C . ALA A 1 180 ? -13.782 2.725 7.616 1.00 90.19 180 ALA A C 1
ATOM 1461 O O . ALA A 1 180 ? -14.552 3.581 7.186 1.00 90.19 180 ALA A O 1
ATOM 1462 N N . MET A 1 181 ? -13.161 1.874 6.804 1.00 93.25 181 MET A N 1
ATOM 1463 C CA . MET A 1 181 ? -13.453 1.770 5.374 1.00 93.25 181 MET A CA 1
ATOM 1464 C C . MET A 1 181 ? -14.836 1.141 5.148 1.00 93.25 181 MET A C 1
ATOM 1466 O O . MET A 1 181 ? -15.205 0.191 5.843 1.00 93.25 181 MET A O 1
ATOM 1470 N N . SER A 1 182 ? -15.605 1.652 4.185 1.00 95.00 182 SER A N 1
ATOM 1471 C CA . SER A 1 182 ? -16.904 1.076 3.830 1.00 95.00 182 SER A CA 1
ATOM 1472 C C . SER A 1 182 ? -16.748 -0.249 3.072 1.00 95.00 182 SER A C 1
ATOM 1474 O O . SER A 1 182 ? -15.791 -0.446 2.322 1.00 95.00 182 SER A O 1
ATOM 1476 N N . ASP A 1 183 ? -17.711 -1.160 3.229 1.00 94.75 183 ASP A N 1
ATOM 1477 C CA . ASP A 1 183 ? -17.647 -2.487 2.592 1.00 94.75 183 ASP A CA 1
ATOM 1478 C C . ASP A 1 183 ? -17.759 -2.387 1.061 1.00 94.75 183 ASP A C 1
ATOM 1480 O O . ASP A 1 183 ? -17.118 -3.138 0.325 1.00 94.75 183 ASP A O 1
ATOM 1484 N N . ALA A 1 184 ? -18.539 -1.417 0.569 1.00 96.19 184 ALA A N 1
ATOM 1485 C CA . ALA A 1 184 ? -18.664 -1.132 -0.858 1.00 96.19 184 ALA A CA 1
ATOM 1486 C C . ALA A 1 184 ? -17.337 -0.636 -1.447 1.00 96.19 184 ALA A C 1
ATOM 1488 O O . ALA A 1 184 ? -16.935 -1.076 -2.527 1.00 96.19 184 ALA A O 1
ATOM 1489 N N . PHE A 1 185 ? -16.639 0.241 -0.720 1.00 96.81 185 PHE A N 1
ATOM 1490 C CA . PHE A 1 185 ? -15.322 0.709 -1.124 1.00 96.81 185 PHE A CA 1
ATOM 1491 C C . PHE A 1 185 ? -14.289 -0.421 -1.075 1.00 96.81 185 PHE A C 1
ATOM 1493 O O . PHE A 1 185 ? -13.515 -0.582 -2.016 1.00 96.81 185 PHE A O 1
ATOM 1500 N N . GLU A 1 186 ? -14.317 -1.266 -0.040 1.00 95.00 186 GLU A N 1
ATOM 1501 C CA . GLU A 1 186 ? -13.434 -2.430 0.048 1.00 95.00 186 GLU A CA 1
ATOM 1502 C C . GLU A 1 186 ? -13.614 -3.388 -1.140 1.00 95.00 186 GLU A C 1
ATOM 1504 O O . GLU A 1 186 ? -12.633 -3.821 -1.754 1.00 95.00 186 GLU A O 1
ATOM 1509 N N . ALA A 1 187 ? -14.862 -3.710 -1.488 1.00 94.94 187 ALA A N 1
ATOM 1510 C CA . ALA A 1 187 ? -15.169 -4.547 -2.642 1.00 94.94 187 ALA A CA 1
ATOM 1511 C C . ALA A 1 187 ? -14.642 -3.925 -3.945 1.00 94.94 187 ALA A C 1
ATOM 1513 O O . ALA A 1 187 ? -14.041 -4.625 -4.762 1.00 94.94 187 ALA A O 1
ATOM 1514 N N . TRP A 1 188 ? -14.801 -2.609 -4.106 1.00 96.19 188 TRP A N 1
ATOM 1515 C CA . TRP A 1 188 ? -14.334 -1.867 -5.274 1.00 96.19 188 TRP A CA 1
ATOM 1516 C C . TRP A 1 188 ? -12.817 -1.897 -5.434 1.00 96.19 188 TRP A C 1
ATOM 1518 O O . TRP A 1 188 ? -12.320 -2.201 -6.518 1.00 96.19 188 TRP A O 1
ATOM 1528 N N . ILE A 1 189 ? -12.068 -1.624 -4.363 1.00 94.81 189 ILE A N 1
ATOM 1529 C CA . ILE A 1 189 ? -10.604 -1.610 -4.433 1.00 94.81 189 ILE A CA 1
ATOM 1530 C C . ILE A 1 189 ? -10.020 -3.013 -4.584 1.00 94.81 189 ILE A C 1
ATOM 1532 O O . ILE A 1 189 ? -8.910 -3.137 -5.083 1.00 94.81 189 ILE A O 1
ATOM 1536 N N . ASN A 1 190 ? -10.732 -4.075 -4.191 1.00 93.19 190 ASN A N 1
ATOM 1537 C CA . ASN A 1 190 ? -10.274 -5.449 -4.406 1.00 93.19 190 ASN A CA 1
ATOM 1538 C C . ASN A 1 190 ? -10.358 -5.874 -5.888 1.00 93.19 190 ASN A C 1
ATOM 1540 O O . ASN A 1 190 ? -9.683 -6.833 -6.275 1.00 93.19 190 ASN A O 1
ATOM 1544 N N . ASP A 1 191 ? -11.111 -5.161 -6.731 1.00 93.38 191 ASP A N 1
ATOM 1545 C CA . ASP A 1 191 ? -11.101 -5.340 -8.184 1.00 93.38 191 ASP A CA 1
ATOM 1546 C C . ASP A 1 191 ? -9.983 -4.501 -8.828 1.00 93.38 191 ASP A C 1
ATOM 1548 O O . ASP A 1 191 ? -10.039 -3.274 -8.917 1.00 93.38 191 ASP A O 1
ATOM 1552 N N . GLY A 1 192 ? -8.951 -5.188 -9.324 1.00 90.44 192 GLY A N 1
ATOM 1553 C CA . GLY A 1 192 ? -7.786 -4.563 -9.953 1.00 90.44 192 GLY A CA 1
ATOM 1554 C C . GLY A 1 192 ? -8.109 -3.786 -11.234 1.00 90.44 192 GLY A C 1
ATOM 1555 O O . GLY A 1 192 ? -7.305 -2.954 -11.652 1.00 90.44 192 GLY A O 1
ATOM 1556 N N . SER A 1 193 ? -9.271 -4.015 -11.859 1.00 91.19 193 SER A N 1
ATOM 1557 C CA . SER A 1 193 ? -9.700 -3.265 -13.044 1.00 91.19 193 SER A CA 1
ATOM 1558 C C . SER A 1 193 ? -10.040 -1.804 -12.729 1.00 91.19 193 SER A C 1
ATOM 1560 O O . SER A 1 193 ? -9.921 -0.951 -13.614 1.00 91.19 193 SER A O 1
ATOM 1562 N N . ASN A 1 194 ? -10.358 -1.488 -11.469 1.00 93.69 194 ASN A N 1
ATOM 1563 C CA . ASN A 1 194 ? -10.659 -0.131 -11.008 1.00 93.69 194 ASN A CA 1
ATOM 1564 C C . ASN A 1 194 ? -9.407 0.735 -10.809 1.00 93.69 194 ASN A C 1
ATOM 1566 O O . ASN A 1 194 ? -9.497 1.962 -10.778 1.00 93.69 194 ASN A O 1
ATOM 1570 N N . TRP A 1 195 ? -8.227 0.119 -10.743 1.00 92.94 195 TRP A N 1
ATOM 1571 C CA . TRP A 1 195 ? -6.962 0.816 -10.550 1.00 92.94 195 TRP A CA 1
ATOM 1572 C C . TRP A 1 195 ? -6.406 1.327 -11.880 1.00 92.94 195 TRP A C 1
ATOM 1574 O O . TRP A 1 195 ? -6.301 0.598 -12.869 1.00 92.94 195 TRP A O 1
ATOM 1584 N N . SER A 1 196 ? -5.975 2.585 -11.891 1.00 91.19 196 SER A N 1
ATOM 1585 C CA . SER A 1 196 ? -5.330 3.249 -13.028 1.00 91.19 196 SER A CA 1
ATOM 1586 C C . SER A 1 196 ? -4.158 4.132 -12.586 1.00 91.19 196 SER A C 1
ATOM 1588 O O . SER A 1 196 ? -4.046 4.478 -11.413 1.00 91.19 196 SER A O 1
ATOM 1590 N N . LEU A 1 197 ? -3.287 4.489 -13.527 1.00 88.69 197 LEU A N 1
ATOM 1591 C CA . LEU A 1 197 ? -2.295 5.555 -13.398 1.00 88.69 197 LEU A CA 1
ATOM 1592 C C . LEU A 1 197 ? -2.759 6.788 -14.167 1.00 88.69 197 LEU A C 1
ATOM 1594 O O . LEU A 1 197 ? -3.408 6.668 -15.208 1.00 88.69 197 LEU A O 1
ATOM 1598 N N . SER A 1 198 ? -2.369 7.971 -13.702 1.00 80.44 198 SER A N 1
ATOM 1599 C CA . SER A 1 198 ? -2.566 9.196 -14.475 1.00 80.44 198 SER A CA 1
ATOM 1600 C C . SER A 1 198 ? -1.761 9.169 -15.784 1.00 80.44 198 SER A C 1
ATOM 1602 O O . SER A 1 198 ? -0.610 8.720 -15.824 1.00 80.44 198 SER A O 1
ATOM 1604 N N . ALA A 1 199 ? -2.326 9.722 -16.859 1.00 73.38 199 ALA A N 1
ATOM 1605 C CA . ALA A 1 199 ? -1.634 9.902 -18.134 1.00 73.38 199 ALA A CA 1
ATOM 1606 C C . ALA A 1 199 ? -0.379 10.779 -18.029 1.00 73.38 199 ALA A C 1
ATOM 1608 O O . ALA A 1 199 ? 0.514 10.685 -18.872 1.00 73.38 199 ALA A O 1
ATOM 1609 N N . ALA A 1 200 ? -0.290 11.658 -17.028 1.00 69.06 200 ALA A N 1
ATOM 1610 C CA . ALA A 1 200 ? 0.920 12.437 -16.777 1.00 69.06 200 ALA A CA 1
ATOM 1611 C C . ALA A 1 200 ? 2.067 11.529 -16.309 1.00 69.06 200 ALA A C 1
ATOM 1613 O O . ALA A 1 200 ? 3.155 11.570 -16.880 1.00 69.06 200 ALA A O 1
ATOM 1614 N N . SER A 1 201 ? 1.801 10.650 -15.344 1.00 67.56 201 SER A N 1
ATOM 1615 C CA . SER A 1 201 ? 2.806 9.726 -14.819 1.00 67.56 201 SER A CA 1
ATOM 1616 C C . SER A 1 201 ? 3.170 8.625 -15.802 1.00 67.56 201 SER A C 1
ATOM 1618 O O . SER A 1 201 ? 4.348 8.310 -15.943 1.00 67.56 201 SER A O 1
ATOM 1620 N N . ALA A 1 202 ? 2.199 8.098 -16.551 1.00 70.06 202 ALA A N 1
ATOM 1621 C CA . ALA A 1 202 ? 2.480 7.126 -17.603 1.00 70.06 202 ALA A CA 1
ATOM 1622 C C . ALA A 1 202 ? 3.419 7.686 -18.685 1.00 70.06 202 ALA A C 1
ATOM 1624 O O . ALA A 1 202 ? 4.291 6.969 -19.157 1.00 70.06 202 ALA A O 1
ATOM 1625 N N . ARG A 1 203 ? 3.286 8.973 -19.042 1.00 67.38 203 ARG A N 1
ATOM 1626 C CA . ARG A 1 203 ? 4.184 9.642 -20.003 1.00 67.38 203 ARG A CA 1
ATOM 1627 C C . ARG A 1 203 ? 5.575 9.922 -19.442 1.00 67.38 203 ARG A C 1
ATOM 1629 O O . ARG A 1 203 ? 6.535 9.961 -20.202 1.00 67.38 203 ARG A O 1
ATOM 1636 N N . ALA A 1 204 ? 5.683 10.150 -18.135 1.00 65.00 204 ALA A N 1
ATOM 1637 C CA . ALA A 1 204 ? 6.953 10.451 -17.481 1.00 65.00 204 ALA A CA 1
ATOM 1638 C C . ALA A 1 204 ? 7.831 9.207 -17.258 1.00 65.00 204 ALA A C 1
ATOM 1640 O O . ALA A 1 204 ? 9.016 9.342 -16.962 1.00 65.00 204 ALA A O 1
ATOM 1641 N N . MET A 1 205 ? 7.266 8.004 -17.382 1.00 69.12 205 MET A N 1
ATOM 1642 C CA . MET A 1 205 ? 7.947 6.753 -17.065 1.00 69.12 205 MET A CA 1
ATOM 1643 C C . MET A 1 205 ? 8.043 5.844 -18.287 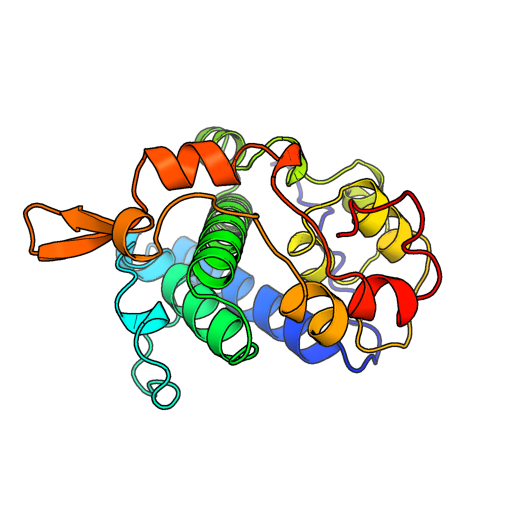1.00 69.12 205 MET A C 1
ATOM 1645 O O . MET A 1 205 ? 7.048 5.306 -18.770 1.00 69.12 205 MET A O 1
ATOM 1649 N N . ILE A 1 206 ? 9.275 5.635 -18.748 1.00 66.38 206 ILE A N 1
ATOM 1650 C CA . ILE A 1 206 ? 9.577 4.718 -19.847 1.00 66.38 206 ILE A CA 1
ATOM 1651 C C . ILE A 1 206 ? 9.157 3.298 -19.449 1.00 66.38 206 ILE A C 1
ATOM 1653 O O . ILE A 1 206 ? 9.507 2.817 -18.371 1.00 66.38 206 ILE A O 1
ATOM 1657 N N . GLY A 1 207 ? 8.434 2.613 -20.337 1.00 69.88 207 GLY A N 1
ATOM 1658 C CA . GLY A 1 207 ? 8.113 1.196 -20.182 1.00 69.88 207 GLY A CA 1
ATOM 1659 C C . GLY A 1 207 ? 6.814 0.908 -19.434 1.00 69.88 207 GLY A C 1
ATOM 1660 O O . GLY A 1 207 ? 6.498 -0.261 -19.219 1.00 69.88 207 GLY A O 1
ATOM 1661 N N . ILE A 1 208 ? 6.009 1.913 -19.082 1.00 73.12 208 ILE A N 1
ATOM 1662 C CA . ILE A 1 208 ? 4.681 1.685 -18.483 1.00 73.12 208 ILE A CA 1
ATOM 1663 C C . ILE A 1 208 ? 3.637 1.258 -19.524 1.00 73.12 208 ILE A C 1
ATOM 1665 O O . ILE A 1 208 ? 2.631 0.635 -19.160 1.00 73.12 208 ILE A O 1
ATOM 1669 N N . GLU A 1 209 ? 3.871 1.514 -20.816 1.00 74.88 209 GLU A N 1
ATOM 1670 C CA . GLU A 1 209 ? 2.885 1.260 -21.866 1.00 74.88 209 GLU A CA 1
ATOM 1671 C C . GLU A 1 209 ? 2.434 -0.210 -21.882 1.00 74.88 209 GLU A C 1
ATOM 1673 O O . GLU A 1 209 ? 3.240 -1.141 -21.948 1.00 74.88 209 GLU A O 1
ATOM 1678 N N . GLY A 1 210 ? 1.118 -0.430 -21.779 1.00 77.62 210 GLY A N 1
ATOM 1679 C CA . GLY A 1 210 ? 0.506 -1.765 -21.770 1.00 77.62 210 GLY A CA 1
ATOM 1680 C C . GLY A 1 210 ? 0.739 -2.594 -20.495 1.00 77.62 210 GLY A C 1
ATOM 1681 O O . GLY A 1 210 ? 0.266 -3.734 -20.419 1.00 77.62 210 GLY A O 1
ATOM 1682 N N . ARG A 1 211 ? 1.444 -2.053 -19.489 1.00 81.69 211 ARG A N 1
ATOM 1683 C CA . ARG A 1 211 ? 1.755 -2.741 -18.219 1.00 81.69 211 ARG A CA 1
ATOM 1684 C C . ARG A 1 211 ? 0.891 -2.283 -17.047 1.00 81.69 211 ARG A C 1
ATOM 1686 O O . ARG A 1 211 ? 0.721 -3.052 -16.104 1.00 81.69 211 ARG A O 1
ATOM 1693 N N . ALA A 1 212 ? 0.310 -1.091 -17.139 1.00 82.31 212 ALA A N 1
ATOM 1694 C CA . ALA A 1 212 ? -0.709 -0.571 -16.235 1.00 82.31 212 ALA A CA 1
ATOM 1695 C C . ALA A 1 212 ? -1.852 0.066 -17.035 1.00 82.31 212 ALA A C 1
ATOM 1697 O O . ALA A 1 212 ? -1.655 0.509 -18.169 1.00 82.31 212 ALA A O 1
ATOM 1698 N N . ARG A 1 213 ? -3.052 0.116 -16.449 1.00 84.44 213 ARG A N 1
ATOM 1699 C CA . ARG A 1 213 ? -4.158 0.900 -17.013 1.00 84.44 213 ARG A CA 1
ATOM 1700 C C . ARG A 1 213 ? -3.826 2.382 -16.845 1.00 84.44 213 ARG A C 1
ATOM 1702 O O . ARG A 1 213 ? -3.483 2.799 -15.745 1.00 84.44 213 ARG A O 1
ATOM 1709 N N . VAL A 1 214 ? -3.955 3.166 -17.910 1.00 83.94 214 VAL A N 1
ATOM 1710 C CA . VAL A 1 214 ? -3.702 4.615 -17.903 1.00 83.94 214 VAL A CA 1
ATOM 1711 C C . VAL A 1 214 ? -5.007 5.346 -18.198 1.00 83.94 214 VAL A C 1
ATOM 1713 O O . VAL A 1 214 ? -5.759 4.897 -19.065 1.00 83.94 214 VAL A O 1
ATOM 1716 N N . ARG A 1 215 ? -5.276 6.431 -17.467 1.00 76.38 215 ARG A N 1
ATOM 1717 C CA . ARG A 1 215 ? -6.406 7.340 -17.706 1.00 76.38 215 ARG A CA 1
ATOM 1718 C C . ARG A 1 215 ? -5.934 8.733 -18.096 1.00 76.38 215 ARG A C 1
ATOM 1720 O O . ARG A 1 215 ? -4.963 9.216 -17.466 1.00 76.38 215 ARG A O 1
#

pLDDT: mean 81.78, std 12.89, range [32.88, 96.81]

Secondary structure (DSSP, 8-state):
----TT-------S-TTHHHHHHHHHHHHHHHHHHHTT--HHHHH-----HHHH--S---TT----HHHHHHHHHHT-TTS-HHHHHHHHHHHHHHHHHHHH--HHHHHTS-TTTSPPHHHHHS---GGGGG-S-HHHHHHHHHS---S-HHHHHHTTEE----S-GGGGEEE-TTS-EEE-HHHHHHHHSGGG-EE-HHHHHHSTT-TTTS-B-